Protein AF-A0A832N5S7-F1 (afdb_monomer_lite)

InterPro domains:
  IPR001150 Glycine radical domain [PS51149] (200-343)
  IPR004184 Pyruvate formate lyase domain [PF02901] (19-182)
  IPR004184 Pyruvate formate lyase domain [PS51554] (1-193)
  IPR051215 Glycyl Radical Enzyme [PTHR43641] (19-338)

Sequence (354 aa):
SGLYTGPTNLLGGVGAVFRDLTAGGAKYNSAGVAIIGVADVIDSFCVIDELVFGGKMTAQELLAALAADYDDSGFKPQQKERRLVIILKRLRRMFGGQQDSAQLPALSAERMQEIKQMIHLAPKYGAGVDQTEGGIYDNSLGVHYTHVITRMIQAVFYKYRSHRGGRYLAGYWSMTNHAGFGMLSKASPNGRKAGEAFASGITPCAGVVKRNGDAVMALDHILSVAEVEGDTVQNGYTYNLSLTTRDQAFFAEDTELFARYMKAFMDNGGVLVQLCVSAINDLIAADKAATAAAQAGAAESEQQALAPYKDLMIRVAGYSAYFVTLSPQMRSEIIARANFALETGVEQHTLVTM

Structure (mmCIF, N/CA/C/O backbone):
data_AF-A0A832N5S7-F1
#
_entry.id   AF-A0A832N5S7-F1
#
loop_
_atom_site.group_PDB
_atom_site.id
_atom_site.type_symbol
_atom_site.label_atom_id
_atom_site.label_alt_id
_atom_site.label_comp_id
_atom_site.label_asym_id
_atom_site.label_entity_id
_atom_site.label_seq_id
_atom_site.pdbx_PDB_ins_code
_atom_site.Cartn_x
_atom_site.Cartn_y
_atom_site.Cartn_z
_atom_site.occupancy
_atom_site.B_iso_or_equiv
_atom_site.auth_seq_id
_atom_site.auth_comp_id
_atom_site.auth_asym_id
_atom_site.auth_atom_id
_atom_site.pdbx_PDB_model_num
ATOM 1 N N . SER A 1 1 ? -0.963 -16.270 -28.621 1.00 39.72 1 SER A N 1
ATOM 2 C CA . SER A 1 1 ? -0.038 -15.119 -28.702 1.00 39.72 1 SER A CA 1
ATOM 3 C C . SER A 1 1 ? -0.820 -13.855 -29.065 1.00 39.72 1 SER A C 1
ATOM 5 O O . SER A 1 1 ? -1.085 -13.589 -30.226 1.00 39.72 1 SER A O 1
ATOM 7 N N . GLY A 1 2 ? -1.276 -13.081 -28.073 1.00 41.44 2 GLY A N 1
ATOM 8 C CA . GLY A 1 2 ? -2.156 -11.909 -28.265 1.00 41.44 2 GLY A CA 1
ATOM 9 C C . GLY A 1 2 ? -1.490 -10.645 -28.834 1.00 41.44 2 GLY A C 1
ATOM 10 O O . GLY A 1 2 ? -2.099 -9.572 -28.817 1.00 41.44 2 GLY A O 1
ATOM 11 N N . LEU A 1 3 ? -0.256 -10.756 -29.329 1.00 46.84 3 LEU A N 1
ATOM 12 C CA . LEU A 1 3 ? 0.483 -9.666 -29.955 1.00 46.84 3 LEU A CA 1
ATOM 13 C C . LEU A 1 3 ? -0.040 -9.497 -31.382 1.00 46.84 3 LEU A C 1
ATOM 15 O O . LEU A 1 3 ? 0.104 -10.386 -32.215 1.00 46.84 3 LEU A O 1
ATOM 19 N N . TYR A 1 4 ? -0.692 -8.367 -31.649 1.00 46.03 4 TYR A N 1
ATOM 20 C CA . TYR A 1 4 ? -1.070 -7.984 -33.005 1.00 46.03 4 TYR A CA 1
ATOM 21 C C . TYR A 1 4 ? 0.207 -7.833 -33.835 1.00 46.03 4 TYR A C 1
ATOM 23 O O . TYR A 1 4 ? 0.957 -6.876 -33.648 1.00 46.03 4 TYR A O 1
ATOM 31 N N . THR A 1 5 ? 0.454 -8.771 -34.747 1.00 50.31 5 THR A N 1
ATOM 32 C CA . THR A 1 5 ? 1.372 -8.571 -35.866 1.00 50.31 5 THR A CA 1
ATOM 33 C C . THR A 1 5 ? 0.649 -7.686 -36.870 1.00 50.31 5 THR A C 1
ATOM 35 O O . THR A 1 5 ? 0.035 -8.166 -37.821 1.00 50.31 5 THR A O 1
ATOM 38 N N . GLY A 1 6 ? 0.658 -6.377 -36.615 1.00 54.97 6 GLY A N 1
ATOM 39 C CA . GLY A 1 6 ? 0.347 -5.402 -37.657 1.00 54.97 6 GLY A CA 1
ATOM 40 C C . GLY A 1 6 ? 1.295 -5.576 -38.844 1.00 54.97 6 GLY A C 1
ATOM 41 O O . GLY A 1 6 ? 2.261 -6.333 -38.738 1.00 54.97 6 GLY A O 1
ATOM 42 N N . PRO A 1 7 ? 1.054 -4.900 -39.977 1.00 50.53 7 PRO A N 1
ATOM 43 C CA . PRO A 1 7 ? 1.966 -4.991 -41.107 1.00 50.53 7 PRO A CA 1
ATOM 44 C C . PRO A 1 7 ? 3.335 -4.463 -40.658 1.00 50.53 7 PRO A C 1
ATOM 46 O O . PRO A 1 7 ? 3.493 -3.278 -40.373 1.00 50.53 7 PRO A O 1
ATOM 49 N N . THR A 1 8 ? 4.286 -5.374 -40.476 1.00 57.47 8 THR A N 1
ATOM 50 C CA . THR A 1 8 ? 5.562 -5.106 -39.822 1.00 57.47 8 THR A CA 1
ATOM 51 C C . THR A 1 8 ? 6.645 -4.859 -40.855 1.00 57.47 8 THR A C 1
ATOM 53 O O . THR A 1 8 ? 6.859 -5.662 -41.761 1.00 57.47 8 THR A O 1
ATOM 56 N N . ASN A 1 9 ? 7.411 -3.790 -40.651 1.00 55.59 9 ASN A N 1
ATOM 57 C CA . ASN A 1 9 ? 8.751 -3.687 -41.215 1.00 55.59 9 ASN A CA 1
ATOM 58 C C . ASN A 1 9 ? 9.635 -4.659 -40.428 1.00 55.59 9 ASN A C 1
ATOM 60 O O . ASN A 1 9 ? 10.169 -4.323 -39.372 1.00 55.59 9 ASN A O 1
ATOM 64 N N . LEU A 1 10 ? 9.705 -5.909 -40.880 1.00 55.94 10 LEU A N 1
ATOM 65 C CA . LEU A 1 10 ? 10.681 -6.866 -40.373 1.00 55.94 10 LEU A CA 1
ATOM 66 C C . LEU A 1 10 ? 12.045 -6.540 -40.990 1.00 55.94 10 LEU A C 1
ATOM 68 O O . LEU A 1 10 ? 12.126 -6.184 -42.165 1.00 55.94 10 LEU A O 1
ATOM 72 N N . LEU A 1 11 ? 13.118 -6.668 -40.207 1.00 51.19 11 LEU A N 1
ATOM 73 C CA . LEU A 1 11 ? 14.482 -6.538 -40.719 1.00 51.19 11 LEU A CA 1
ATOM 74 C C . LEU A 1 11 ? 14.684 -7.620 -41.800 1.00 51.19 11 LEU A C 1
ATOM 76 O O . LEU A 1 11 ? 14.632 -8.806 -41.488 1.00 51.19 11 LEU A O 1
ATOM 80 N N . GLY A 1 12 ? 14.820 -7.214 -43.068 1.00 58.31 12 GLY A N 1
ATOM 81 C CA . GLY A 1 12 ? 14.896 -8.120 -44.227 1.00 58.31 12 GLY A CA 1
ATOM 82 C C . GLY A 1 12 ? 13.560 -8.482 -44.903 1.00 58.31 12 GLY A C 1
ATOM 83 O O . GLY A 1 12 ? 13.556 -9.295 -45.822 1.00 58.31 12 GLY A O 1
ATOM 84 N N . GLY A 1 13 ? 12.429 -7.902 -44.483 1.00 60.84 13 GLY A N 1
ATOM 85 C CA . GLY A 1 13 ? 11.125 -8.104 -45.127 1.00 60.84 13 GLY A CA 1
ATOM 86 C C . GLY A 1 13 ? 10.925 -7.250 -46.388 1.00 60.84 13 GLY A C 1
ATOM 87 O O . GLY A 1 13 ? 11.407 -6.122 -46.467 1.00 60.84 13 GLY A O 1
ATOM 88 N N . VAL A 1 14 ? 10.172 -7.769 -47.363 1.00 55.62 14 VAL A N 1
ATOM 89 C CA . VAL A 1 14 ? 9.752 -7.041 -48.576 1.00 55.62 14 VAL A CA 1
ATOM 90 C C . VAL A 1 14 ? 8.307 -6.563 -48.389 1.00 55.62 14 VAL A C 1
ATOM 92 O O . VAL A 1 14 ? 7.465 -7.339 -47.946 1.00 55.62 14 VAL A O 1
ATOM 95 N N . GLY A 1 15 ? 8.007 -5.300 -48.717 1.00 57.09 15 GLY A N 1
ATOM 96 C CA . GLY A 1 15 ? 6.670 -4.709 -48.520 1.00 57.09 15 GLY A CA 1
ATOM 97 C C . GLY A 1 15 ? 6.530 -3.886 -47.236 1.00 57.09 15 GLY A C 1
ATOM 98 O O . GLY A 1 15 ? 5.493 -3.936 -46.576 1.00 57.09 15 GLY A O 1
ATOM 99 N N . ALA A 1 16 ? 7.580 -3.141 -46.880 1.00 56.31 16 ALA A N 1
ATOM 100 C CA . ALA A 1 16 ? 7.575 -2.263 -45.722 1.00 56.31 16 ALA A CA 1
ATOM 101 C C . ALA A 1 16 ? 6.408 -1.259 -45.781 1.00 56.31 16 ALA A C 1
ATOM 103 O O . ALA A 1 16 ? 6.264 -0.504 -46.744 1.00 56.31 16 ALA A O 1
ATOM 104 N N . VAL A 1 17 ? 5.585 -1.227 -44.734 1.00 60.12 17 VAL A N 1
ATOM 105 C CA . VAL A 1 17 ? 4.561 -0.199 -44.563 1.00 60.12 17 VAL A CA 1
ATOM 106 C C . VAL A 1 17 ? 5.217 0.947 -43.796 1.00 60.12 17 VAL A C 1
ATOM 108 O O . VAL A 1 17 ? 5.553 0.806 -42.621 1.00 60.12 17 VAL A O 1
ATOM 111 N N . PHE A 1 18 ? 5.437 2.086 -44.460 1.00 68.62 18 PHE A N 1
ATOM 112 C CA . PHE A 1 18 ? 6.016 3.312 -43.883 1.00 68.62 18 PHE A CA 1
ATOM 113 C C . PHE A 1 18 ? 5.050 4.006 -42.899 1.00 68.62 18 PHE A C 1
ATOM 115 O O . PHE A 1 18 ? 4.694 5.169 -43.066 1.00 68.62 18 PHE A O 1
ATOM 122 N N . ARG A 1 19 ? 4.570 3.284 -41.882 1.00 74.94 19 ARG A N 1
ATOM 123 C CA . ARG A 1 19 ? 3.836 3.856 -40.748 1.00 74.94 19 ARG A CA 1
ATOM 124 C C . ARG A 1 19 ? 4.832 4.230 -39.662 1.00 74.94 19 ARG A C 1
ATOM 126 O O . ARG A 1 19 ? 5.700 3.431 -39.318 1.00 74.94 19 ARG A O 1
ATOM 133 N N . ASP A 1 20 ? 4.693 5.427 -39.112 1.00 84.12 20 ASP A N 1
ATOM 134 C CA . ASP A 1 20 ? 5.458 5.847 -37.944 1.00 84.12 20 ASP A CA 1
ATOM 135 C C . ASP A 1 20 ? 4.954 5.153 -36.657 1.00 84.12 20 ASP A C 1
ATOM 137 O O . ASP A 1 20 ? 3.981 4.388 -36.659 1.00 84.12 20 ASP A O 1
ATOM 141 N N . LEU A 1 21 ? 5.624 5.420 -35.532 1.00 83.12 21 LEU A N 1
ATOM 142 C CA . LEU A 1 21 ? 5.297 4.843 -34.224 1.00 83.12 21 LEU A CA 1
ATOM 143 C C . LEU A 1 21 ? 3.850 5.134 -33.787 1.00 83.12 21 LEU A C 1
ATOM 145 O O . LEU A 1 21 ? 3.170 4.248 -33.263 1.00 83.12 21 LEU A O 1
ATOM 149 N N . THR A 1 22 ? 3.364 6.353 -34.013 1.00 86.69 22 THR A N 1
ATOM 150 C CA . THR A 1 22 ? 2.016 6.796 -33.630 1.00 86.69 22 THR A CA 1
ATOM 151 C C . THR A 1 22 ? 0.937 6.162 -34.511 1.00 86.69 22 THR A C 1
ATOM 153 O O . THR A 1 22 ? -0.152 5.860 -34.022 1.00 86.69 22 THR A O 1
ATOM 156 N N . ALA A 1 23 ? 1.270 5.835 -35.763 1.00 82.81 23 ALA A N 1
ATOM 157 C CA . ALA A 1 23 ? 0.422 5.092 -36.696 1.00 82.81 23 ALA A CA 1
ATOM 158 C C . ALA A 1 23 ? 0.513 3.554 -36.546 1.00 82.81 23 ALA A C 1
ATOM 160 O O . ALA A 1 23 ? -0.073 2.811 -37.339 1.00 82.81 23 ALA A O 1
ATOM 161 N N . GLY A 1 24 ? 1.231 3.056 -35.531 1.00 80.19 24 GLY A N 1
ATOM 162 C CA . GLY A 1 24 ? 1.327 1.627 -35.218 1.00 80.19 24 GLY A CA 1
ATOM 163 C C . GLY A 1 24 ? 2.393 0.864 -36.004 1.00 80.19 24 GLY A C 1
ATOM 164 O O . GLY A 1 24 ? 2.308 -0.357 -36.098 1.00 80.19 24 GLY A O 1
ATOM 165 N N . GLY A 1 25 ? 3.405 1.549 -36.545 1.00 79.31 25 GLY A N 1
ATOM 166 C CA . GLY A 1 25 ? 4.512 0.926 -37.283 1.00 79.31 25 GLY A CA 1
ATOM 167 C C . GLY A 1 25 ? 5.472 0.072 -36.441 1.00 79.31 25 GLY A C 1
ATOM 168 O O . GLY A 1 25 ? 6.329 -0.612 -36.997 1.00 79.31 25 GLY A O 1
ATOM 169 N N . ALA A 1 26 ? 5.350 0.085 -35.107 1.00 80.56 26 ALA A N 1
ATOM 170 C CA . ALA A 1 26 ? 6.178 -0.735 -34.222 1.00 80.56 26 ALA A CA 1
ATOM 171 C C . ALA A 1 26 ? 5.853 -2.237 -34.323 1.00 80.56 26 ALA A C 1
ATOM 173 O O . ALA A 1 26 ? 4.700 -2.627 -34.504 1.00 80.56 26 ALA A O 1
ATOM 174 N N . LYS A 1 27 ? 6.869 -3.090 -34.105 1.00 76.50 27 LYS A N 1
ATOM 175 C CA . LYS A 1 27 ? 6.712 -4.558 -34.062 1.00 76.50 27 LYS A CA 1
ATOM 176 C C . LYS A 1 27 ? 5.709 -5.010 -32.999 1.00 76.50 27 LYS A C 1
ATOM 178 O O . LYS A 1 27 ? 4.922 -5.920 -33.243 1.00 76.50 27 LYS A O 1
ATOM 183 N N . TYR A 1 28 ? 5.740 -4.367 -31.834 1.00 84.00 28 TYR A N 1
ATOM 184 C CA . TYR A 1 28 ? 4.790 -4.589 -30.754 1.00 84.00 28 TYR A CA 1
ATOM 185 C C . TYR A 1 28 ? 4.116 -3.270 -30.414 1.00 84.00 28 TYR A C 1
ATOM 187 O O . TYR A 1 28 ? 4.777 -2.273 -30.135 1.00 84.00 28 TYR A O 1
ATOM 195 N N . ASN A 1 29 ? 2.789 -3.279 -30.428 1.00 86.50 29 ASN A N 1
ATOM 196 C CA . ASN A 1 29 ? 1.987 -2.159 -29.975 1.00 86.50 29 ASN A CA 1
ATOM 197 C C . ASN A 1 29 ? 1.211 -2.585 -28.731 1.00 86.50 29 ASN A C 1
ATOM 199 O O . ASN A 1 29 ? 0.536 -3.616 -28.725 1.00 86.50 29 ASN A O 1
ATOM 203 N N . SER A 1 30 ? 1.274 -1.756 -27.700 1.00 91.62 30 SER A N 1
ATOM 204 C CA . SER A 1 30 ? 0.458 -1.825 -26.492 1.00 91.62 30 SER A CA 1
ATOM 205 C C . SER A 1 30 ? 0.208 -0.408 -25.976 1.00 91.62 30 SER A C 1
ATOM 207 O O . SER A 1 30 ? 0.839 0.555 -26.431 1.00 91.62 30 SER A O 1
ATOM 209 N N . ALA A 1 31 ? -0.742 -0.268 -25.060 1.00 92.75 31 ALA A N 1
ATOM 210 C CA . ALA A 1 31 ? -0.966 0.958 -24.308 1.00 92.75 31 ALA A CA 1
ATOM 211 C C . ALA A 1 31 ? -1.069 0.617 -22.819 1.00 92.75 31 ALA A C 1
ATOM 213 O O . ALA A 1 31 ? -1.861 -0.240 -22.437 1.00 92.75 31 ALA A O 1
ATOM 214 N N . GLY A 1 32 ? -0.257 1.269 -21.993 1.00 93.38 32 GLY A N 1
ATOM 215 C CA . GLY A 1 32 ? -0.298 1.085 -20.548 1.00 93.38 32 GLY A CA 1
ATOM 216 C C . GLY A 1 32 ? -1.479 1.820 -19.922 1.00 93.38 32 GLY A C 1
ATOM 217 O O . GLY A 1 32 ? -1.762 2.960 -20.291 1.00 93.38 32 GLY A O 1
ATOM 218 N N . VAL A 1 33 ? -2.147 1.182 -18.966 1.00 94.56 33 VAL A N 1
ATOM 219 C CA . VAL A 1 33 ? -3.156 1.810 -18.108 1.00 94.56 33 VAL A CA 1
ATOM 220 C C . VAL A 1 33 ? -2.618 1.835 -16.689 1.00 94.56 33 VAL A C 1
ATOM 222 O O . VAL A 1 33 ? -2.315 0.781 -16.136 1.00 94.56 33 VAL A O 1
ATOM 225 N N . ALA A 1 34 ? -2.491 3.030 -16.116 1.00 94.25 34 ALA A N 1
ATOM 226 C CA . ALA A 1 34 ? -2.053 3.207 -14.738 1.00 94.25 34 ALA A CA 1
ATOM 227 C C . ALA A 1 34 ? -3.246 3.081 -13.788 1.00 94.25 34 ALA A C 1
ATOM 229 O O . ALA A 1 34 ? -4.194 3.865 -13.866 1.00 94.25 34 ALA A O 1
ATOM 230 N N . ILE A 1 35 ? -3.188 2.102 -12.894 1.00 96.25 35 ILE A N 1
ATOM 231 C CA . ILE A 1 35 ? -4.181 1.877 -11.848 1.00 96.25 35 ILE A CA 1
ATOM 232 C C . ILE A 1 35 ? -3.643 2.440 -10.534 1.00 96.25 35 ILE A C 1
ATOM 234 O O . ILE A 1 35 ? -2.503 2.168 -10.158 1.00 96.25 35 ILE A O 1
ATOM 238 N N . ILE A 1 36 ? -4.469 3.223 -9.839 1.00 96.19 36 ILE A N 1
ATOM 239 C CA . ILE A 1 36 ? -4.100 3.943 -8.615 1.00 96.19 36 ILE A CA 1
ATOM 240 C C . ILE A 1 36 ? -5.001 3.501 -7.461 1.00 96.19 36 ILE A C 1
ATOM 242 O O . ILE A 1 36 ? -6.207 3.364 -7.657 1.00 96.19 36 ILE A O 1
ATOM 246 N N . GLY A 1 37 ? -4.420 3.307 -6.271 1.00 96.19 37 GLY A N 1
ATOM 247 C CA . GLY A 1 37 ? -5.159 2.976 -5.047 1.00 96.19 37 GLY A CA 1
ATOM 248 C C . GLY A 1 37 ? -5.677 1.539 -4.991 1.00 96.19 37 GLY A C 1
ATOM 249 O O . GLY A 1 37 ? -6.688 1.279 -4.350 1.00 96.19 37 GLY A O 1
ATOM 250 N N . VAL A 1 38 ? -5.026 0.593 -5.680 1.00 97.38 38 VAL A N 1
ATOM 251 C CA . VAL A 1 38 ? -5.493 -0.803 -5.699 1.00 97.38 38 VAL A CA 1
ATOM 252 C C . VAL A 1 38 ? -5.450 -1.448 -4.311 1.00 97.38 38 VAL A C 1
ATOM 254 O O . VAL A 1 38 ? -6.386 -2.166 -3.979 1.00 97.38 38 VAL A O 1
ATOM 257 N N . ALA A 1 39 ? -4.432 -1.162 -3.490 1.00 97.88 39 ALA A N 1
ATOM 258 C CA . ALA A 1 39 ? -4.341 -1.693 -2.128 1.00 97.88 39 ALA A CA 1
ATOM 259 C C . ALA A 1 39 ? -5.503 -1.190 -1.261 1.00 97.88 39 ALA A C 1
ATOM 261 O O . ALA A 1 39 ? -6.181 -1.989 -0.623 1.00 97.88 39 ALA A O 1
ATOM 262 N N . ASP A 1 40 ? -5.830 0.105 -1.348 1.00 98.44 40 ASP A N 1
ATOM 263 C CA . ASP A 1 40 ? -6.987 0.672 -0.654 1.00 98.44 40 ASP A CA 1
ATOM 264 C C . ASP A 1 40 ? -8.302 0.021 -1.079 1.00 98.44 40 ASP A C 1
ATOM 266 O O . ASP A 1 40 ? -9.188 -0.196 -0.251 1.00 98.44 40 ASP A O 1
ATOM 270 N N . VAL A 1 41 ? -8.439 -0.296 -2.369 1.00 98.38 41 VAL A N 1
ATOM 271 C CA . VAL A 1 41 ? -9.609 -1.004 -2.894 1.00 98.38 41 VAL A CA 1
ATOM 272 C C . VAL A 1 41 ? -9.646 -2.436 -2.360 1.00 98.38 41 VAL A C 1
ATOM 274 O O . VAL A 1 41 ? -10.691 -2.838 -1.858 1.00 98.38 41 VAL A O 1
ATOM 277 N N . ILE A 1 42 ? -8.534 -3.178 -2.397 1.00 98.69 42 ILE A N 1
ATOM 278 C CA . ILE A 1 42 ? -8.434 -4.541 -1.846 1.00 98.69 42 ILE A CA 1
ATOM 279 C C . ILE A 1 42 ? -8.850 -4.558 -0.372 1.00 98.69 42 ILE A C 1
ATOM 281 O O . ILE A 1 42 ? -9.763 -5.298 -0.000 1.00 98.69 42 ILE A O 1
ATOM 285 N N . ASP A 1 43 ? -8.264 -3.690 0.449 1.00 98.62 43 ASP A N 1
ATOM 286 C CA . ASP A 1 43 ? -8.572 -3.613 1.877 1.00 98.62 43 ASP A CA 1
ATOM 287 C C . ASP A 1 43 ? -10.013 -3.163 2.135 1.00 98.62 43 ASP A C 1
ATOM 289 O O . ASP A 1 43 ? -10.653 -3.606 3.089 1.00 98.62 43 ASP A O 1
ATOM 293 N N . SER A 1 44 ? -10.554 -2.292 1.278 1.00 98.75 44 SER A N 1
ATOM 294 C CA . SER A 1 44 ? -11.949 -1.862 1.375 1.00 98.75 44 SER A CA 1
ATOM 295 C C . SER A 1 44 ? -12.912 -3.011 1.089 1.00 98.75 44 SER A C 1
ATOM 297 O O . SER A 1 44 ? -13.922 -3.136 1.778 1.00 98.75 44 SER A O 1
ATOM 299 N N . PHE A 1 45 ? -12.603 -3.865 0.109 1.00 98.75 45 PHE A N 1
ATOM 300 C CA . PHE A 1 45 ? -13.386 -5.070 -0.156 1.00 98.75 45 PHE A CA 1
ATOM 301 C C . PHE A 1 45 ? -13.271 -6.083 0.985 1.00 98.75 45 PHE A C 1
ATOM 303 O O . PHE A 1 45 ? -14.297 -6.626 1.385 1.00 98.75 45 PHE A O 1
ATOM 310 N N . CYS A 1 46 ? -12.087 -6.254 1.584 1.00 98.56 46 CYS A N 1
ATOM 311 C CA . CYS A 1 46 ? -11.925 -7.095 2.774 1.00 98.56 46 CYS A CA 1
ATOM 312 C C . CYS A 1 46 ? -12.817 -6.618 3.930 1.00 98.56 46 CYS A C 1
ATOM 314 O O . CYS A 1 46 ? -13.510 -7.421 4.548 1.00 98.56 46 CYS A O 1
ATOM 316 N N . VAL A 1 47 ? -12.852 -5.305 4.189 1.00 98.56 47 VAL A N 1
ATOM 317 C CA . VAL A 1 47 ? -13.717 -4.705 5.218 1.00 98.56 47 VAL A CA 1
ATOM 318 C C . VAL A 1 47 ? -15.198 -4.911 4.911 1.00 98.56 47 VAL A C 1
ATOM 320 O O . VAL A 1 47 ? -15.961 -5.287 5.798 1.00 98.56 47 VAL A O 1
ATOM 323 N N . ILE A 1 48 ? -15.624 -4.644 3.676 1.00 98.75 48 ILE A N 1
ATOM 324 C CA . ILE A 1 48 ? -17.031 -4.780 3.284 1.00 98.75 48 ILE A CA 1
ATOM 325 C C . ILE A 1 48 ? -17.482 -6.236 3.431 1.00 98.75 48 ILE A C 1
ATOM 327 O O . ILE A 1 48 ? -18.541 -6.493 3.998 1.00 98.75 48 ILE A O 1
ATOM 331 N N . ASP A 1 49 ? -16.685 -7.179 2.949 1.00 98.56 49 ASP A N 1
ATOM 332 C CA . ASP A 1 49 ? -17.002 -8.602 3.013 1.00 98.56 49 ASP A CA 1
ATOM 333 C C . ASP A 1 49 ? -17.078 -9.085 4.469 1.00 98.56 49 ASP A C 1
ATOM 335 O O . ASP A 1 49 ? -18.132 -9.495 4.953 1.00 98.56 49 ASP A O 1
ATOM 339 N N . GLU A 1 50 ? -16.002 -8.894 5.229 1.00 97.75 50 GLU A N 1
ATOM 340 C CA . GLU A 1 50 ? -15.891 -9.405 6.594 1.00 97.75 50 GLU A CA 1
ATOM 341 C C . GLU A 1 50 ? -16.840 -8.705 7.575 1.00 97.75 50 GLU A C 1
ATOM 343 O O . GLU A 1 50 ? -17.423 -9.349 8.449 1.00 97.75 50 GLU A O 1
ATOM 348 N N . LEU A 1 51 ? -16.967 -7.378 7.493 1.00 98.44 51 LEU A N 1
ATOM 349 C CA . LEU A 1 51 ? -17.692 -6.615 8.507 1.00 98.44 51 LEU A CA 1
ATOM 350 C C . LEU A 1 51 ? -19.146 -6.365 8.125 1.00 98.44 51 LEU A C 1
ATOM 352 O O . LEU A 1 51 ? -20.004 -6.416 9.005 1.00 98.44 51 LEU A O 1
ATOM 356 N N . VAL A 1 52 ? -19.442 -6.105 6.849 1.00 98.38 52 VAL A N 1
ATOM 357 C CA . VAL A 1 52 ? -20.819 -5.838 6.409 1.00 98.38 52 VAL A CA 1
ATOM 358 C C . VAL A 1 52 ? -21.528 -7.137 6.055 1.00 98.38 52 VAL A C 1
ATOM 360 O O . VAL A 1 52 ? -22.556 -7.455 6.651 1.00 98.38 52 VAL A O 1
ATOM 363 N N . PHE A 1 53 ? -20.976 -7.918 5.126 1.00 98.19 53 PHE A N 1
ATOM 364 C CA . PHE A 1 53 ? -21.589 -9.190 4.730 1.00 98.19 53 PHE A CA 1
ATOM 365 C C . PHE A 1 53 ? -21.407 -10.287 5.786 1.00 98.19 53 PHE A C 1
ATOM 367 O O . PHE A 1 53 ? -22.295 -11.123 5.941 1.00 98.19 53 PHE A O 1
ATOM 374 N N . GLY A 1 54 ? -20.347 -10.218 6.595 1.00 97.69 54 GLY A N 1
ATOM 375 C CA . GLY A 1 54 ? -20.188 -11.030 7.804 1.00 97.69 54 GLY A CA 1
ATOM 376 C C . GLY A 1 54 ? -21.066 -10.602 8.990 1.00 97.69 54 GLY A C 1
ATOM 377 O O . GLY A 1 54 ? -21.047 -11.260 10.029 1.00 97.69 54 GLY A O 1
ATOM 378 N N . GLY A 1 55 ? -21.855 -9.525 8.864 1.00 97.06 55 GLY A N 1
ATOM 379 C CA . GLY A 1 55 ? -22.897 -9.155 9.830 1.00 97.06 55 GLY A CA 1
ATOM 380 C C . GLY A 1 55 ? -22.423 -8.452 11.109 1.00 97.06 55 GLY A C 1
ATOM 381 O O . GLY A 1 55 ? -23.191 -8.360 12.064 1.00 97.06 55 GLY A O 1
ATOM 382 N N . LYS A 1 56 ? -21.187 -7.938 11.150 1.00 97.44 56 LYS A N 1
ATOM 383 C CA . LYS A 1 56 ? -20.631 -7.191 12.301 1.00 97.44 56 LYS A CA 1
ATOM 384 C C . LYS A 1 56 ? -21.055 -5.715 12.324 1.00 97.44 56 LYS A C 1
ATOM 386 O O . LYS A 1 56 ? -21.085 -5.079 13.381 1.00 97.44 56 LYS A O 1
ATOM 391 N N . MET A 1 57 ? -21.396 -5.157 11.164 1.00 97.06 57 MET A N 1
ATOM 392 C CA . MET A 1 57 ? -21.999 -3.833 11.007 1.00 97.06 57 MET A CA 1
ATOM 393 C C . MET A 1 57 ? -22.924 -3.794 9.788 1.00 97.06 57 MET A C 1
ATOM 395 O O . MET A 1 57 ? -22.808 -4.597 8.868 1.00 97.06 57 MET A O 1
ATOM 399 N N . THR A 1 58 ? -23.841 -2.836 9.748 1.00 97.06 58 THR A N 1
ATOM 400 C CA . THR A 1 58 ? -24.692 -2.603 8.573 1.00 97.06 58 THR A CA 1
ATOM 401 C C . THR A 1 58 ? -23.987 -1.734 7.529 1.00 97.06 58 THR A C 1
ATOM 403 O O . THR A 1 58 ? -23.112 -0.926 7.849 1.00 97.06 58 THR A O 1
ATOM 406 N N . ALA A 1 59 ? -24.421 -1.817 6.267 1.00 96.88 59 ALA A N 1
ATOM 407 C CA . ALA A 1 59 ? -23.928 -0.924 5.215 1.00 96.88 59 ALA A CA 1
ATOM 408 C C . ALA A 1 59 ? -24.186 0.558 5.553 1.00 96.88 59 ALA A C 1
ATOM 410 O O . ALA A 1 59 ? -23.382 1.427 5.229 1.00 96.88 59 ALA A O 1
ATOM 411 N N . GLN A 1 60 ? -25.296 0.855 6.231 1.00 96.06 60 GLN A N 1
ATOM 412 C CA . GLN A 1 60 ? -25.662 2.202 6.652 1.00 96.06 60 GLN A CA 1
ATOM 413 C C . GLN A 1 60 ? -24.757 2.728 7.775 1.00 96.06 60 GLN A C 1
ATOM 415 O O . GLN A 1 60 ? -24.435 3.914 7.764 1.00 96.06 60 GLN A O 1
ATOM 420 N N . GLU A 1 61 ? -24.322 1.875 8.709 1.00 96.44 61 GLU A N 1
ATOM 421 C CA . GLU A 1 61 ? -23.313 2.237 9.717 1.00 96.44 61 GLU A CA 1
ATOM 422 C C . GLU A 1 61 ? -21.964 2.543 9.065 1.00 96.44 61 GLU A C 1
ATOM 424 O O . GLU A 1 61 ? -21.372 3.577 9.365 1.00 96.44 61 GLU A O 1
ATOM 429 N N . LEU A 1 62 ? -21.512 1.714 8.116 1.00 97.81 62 LEU A N 1
ATOM 430 C CA . LEU A 1 62 ? -20.279 1.987 7.373 1.00 97.81 62 LEU A CA 1
ATOM 431 C C . LEU A 1 62 ? -20.380 3.310 6.597 1.00 97.81 62 LEU A C 1
ATOM 433 O O . LEU A 1 62 ? -19.487 4.148 6.678 1.00 97.81 62 LEU A O 1
ATOM 437 N N . LEU A 1 63 ? -21.492 3.555 5.896 1.00 96.81 63 LEU A N 1
ATOM 438 C CA . LEU A 1 63 ? -21.724 4.826 5.200 1.00 96.81 63 LEU A CA 1
ATOM 439 C C . LEU A 1 63 ? -21.761 6.028 6.158 1.00 96.81 63 LEU A C 1
ATOM 441 O O . LEU A 1 63 ? -21.286 7.104 5.793 1.00 96.81 63 LEU A O 1
ATOM 445 N N . ALA A 1 64 ? -22.302 5.864 7.369 1.00 95.69 64 ALA A N 1
ATOM 446 C CA . ALA A 1 64 ? -22.271 6.891 8.408 1.00 95.69 64 ALA A CA 1
ATOM 447 C C . ALA A 1 64 ? -20.842 7.151 8.911 1.00 95.69 64 ALA A C 1
ATOM 449 O O . ALA A 1 64 ? -20.463 8.312 9.052 1.00 95.69 64 ALA A O 1
ATOM 450 N N . ALA A 1 65 ? -20.027 6.106 9.094 1.00 96.94 65 ALA A N 1
ATOM 451 C CA . ALA A 1 65 ? -18.620 6.233 9.473 1.00 96.94 65 ALA A CA 1
ATOM 452 C C . ALA A 1 65 ? -17.796 6.967 8.403 1.00 96.94 65 ALA A C 1
ATOM 454 O O . ALA A 1 65 ? -17.062 7.903 8.718 1.00 96.94 65 ALA A O 1
ATOM 455 N N . LEU A 1 66 ? -18.006 6.630 7.126 1.00 96.81 66 LEU A N 1
ATOM 456 C CA . LEU A 1 66 ? -17.387 7.319 5.988 1.00 96.81 66 LEU A CA 1
ATOM 457 C C . LEU A 1 66 ? -17.833 8.784 5.880 1.00 96.81 66 LEU A C 1
ATOM 459 O O . LEU A 1 66 ? -17.034 9.659 5.555 1.00 96.81 66 LEU A O 1
ATOM 463 N N . ALA A 1 67 ? -19.112 9.070 6.139 1.00 94.50 67 ALA A N 1
ATOM 464 C CA . ALA A 1 67 ? -19.640 10.434 6.127 1.00 94.50 67 ALA A CA 1
ATOM 465 C C . ALA A 1 67 ? -19.105 11.288 7.287 1.00 94.50 67 ALA A C 1
ATOM 467 O O . ALA A 1 67 ? -19.010 12.508 7.141 1.00 94.50 67 ALA A O 1
ATOM 468 N N . ALA A 1 68 ? -18.773 10.652 8.411 1.00 94.62 68 ALA A N 1
ATOM 469 C CA . ALA A 1 68 ? -18.131 11.263 9.568 1.00 94.62 68 ALA A CA 1
ATOM 470 C C . ALA A 1 68 ? -16.609 11.372 9.436 1.00 94.62 68 ALA A C 1
ATOM 472 O O . ALA A 1 68 ? -15.979 11.897 10.343 1.00 94.62 68 ALA A O 1
ATOM 473 N N . ASP A 1 69 ? -16.018 10.846 8.358 1.00 96.00 69 ASP A N 1
ATOM 474 C CA . ASP A 1 69 ? -14.565 10.765 8.189 1.00 96.00 69 ASP A CA 1
ATOM 475 C C . ASP A 1 69 ? -13.844 10.067 9.364 1.00 96.00 69 ASP A C 1
ATOM 477 O O . ASP A 1 69 ? -12.728 10.418 9.746 1.00 96.00 69 ASP A O 1
ATOM 481 N N . TYR A 1 70 ? -14.521 9.085 9.974 1.00 95.88 70 TYR A N 1
ATOM 482 C CA . TYR A 1 70 ? -14.067 8.381 11.179 1.00 95.88 70 TYR A CA 1
ATOM 483 C C . TYR A 1 70 ? -13.756 9.294 12.387 1.00 95.88 70 TYR A C 1
ATOM 485 O O . TYR A 1 70 ? -12.902 8.955 13.209 1.00 95.88 70 TYR A O 1
ATOM 493 N N . ASP A 1 71 ? -14.434 10.443 12.502 1.00 93.12 71 ASP A N 1
ATOM 494 C CA . ASP A 1 71 ? -14.329 11.363 13.644 1.00 93.12 71 ASP A CA 1
ATOM 495 C C . ASP A 1 71 ? -14.733 10.683 14.965 1.00 93.12 71 ASP A C 1
ATOM 497 O O . ASP A 1 71 ? -15.806 10.085 15.083 1.00 93.12 71 ASP A O 1
ATOM 501 N N . ASP A 1 72 ? -13.879 10.813 15.984 1.00 87.44 72 ASP A N 1
ATOM 502 C CA . ASP A 1 72 ? -14.030 10.165 17.291 1.00 87.44 72 ASP A CA 1
ATOM 503 C C . ASP A 1 72 ? -15.276 10.614 18.070 1.00 87.44 72 ASP A C 1
ATOM 505 O O . ASP A 1 72 ? -15.746 9.896 18.952 1.00 87.44 72 ASP A O 1
ATOM 509 N N . SER A 1 73 ? -15.844 11.775 17.739 1.00 82.62 73 SER A N 1
ATOM 510 C CA . SER A 1 73 ? -17.086 12.284 18.330 1.00 82.62 73 SER A CA 1
ATOM 511 C C . SER A 1 73 ? -18.353 11.577 17.819 1.00 82.62 73 SER A C 1
ATOM 513 O O . SER A 1 73 ? -19.454 11.839 18.319 1.00 82.62 73 SER A O 1
ATOM 515 N N . GLY A 1 74 ? -18.210 10.656 16.860 1.00 81.50 74 GLY A N 1
ATOM 516 C CA . GLY A 1 74 ? -19.297 9.899 16.249 1.00 81.50 74 GLY A CA 1
ATOM 517 C C . GLY A 1 74 ? -19.930 10.623 15.059 1.00 81.50 74 GLY A C 1
ATOM 518 O O . GLY A 1 74 ? -19.337 11.494 14.428 1.00 81.50 74 GLY A O 1
ATOM 519 N N . PHE A 1 75 ? -21.170 10.258 14.727 1.00 86.62 75 PHE A N 1
ATOM 520 C CA . PHE A 1 75 ? -21.895 10.851 13.604 1.00 86.62 75 PHE A CA 1
ATOM 521 C C . PHE A 1 75 ? -23.293 11.295 14.013 1.00 86.62 75 PHE A C 1
ATOM 523 O O . PHE A 1 75 ? -24.134 10.490 14.412 1.00 86.62 75 PHE A O 1
ATOM 530 N N . LYS A 1 76 ? -23.578 12.587 13.844 1.00 80.38 76 LYS A N 1
ATOM 531 C CA . LYS A 1 76 ? -24.932 13.141 13.949 1.00 80.38 76 LYS A CA 1
ATOM 532 C C . LYS A 1 76 ? -25.337 13.660 12.571 1.00 80.38 76 LYS A C 1
ATOM 534 O O . LYS A 1 76 ? -24.756 14.653 12.125 1.00 80.38 76 LYS A O 1
ATOM 539 N N . PRO A 1 77 ? -26.322 13.043 11.891 1.00 73.12 77 PRO A N 1
ATOM 540 C CA . PRO A 1 77 ? -26.796 13.530 10.602 1.00 73.12 77 PRO A CA 1
ATOM 541 C C . PRO A 1 77 ? -27.203 15.005 10.729 1.00 73.12 77 PRO A C 1
ATOM 543 O O . PRO A 1 77 ? -28.112 15.341 11.490 1.00 73.12 77 PRO A O 1
ATOM 546 N N . GLN A 1 78 ? -26.511 15.909 10.030 1.00 62.22 78 GLN A N 1
ATOM 547 C CA . GLN A 1 78 ? -26.800 17.342 10.116 1.00 62.22 78 GLN A CA 1
ATOM 548 C C . GLN A 1 78 ? -28.244 17.619 9.663 1.00 62.22 78 GLN A C 1
ATOM 550 O O . GLN A 1 78 ? -28.584 17.426 8.500 1.00 62.22 78 GLN A O 1
ATOM 555 N N . GLN A 1 79 ? -29.082 18.150 10.563 1.00 47.44 79 GLN A N 1
ATOM 556 C CA . GLN A 1 79 ? -30.444 18.621 10.249 1.00 47.44 79 GLN A CA 1
ATOM 557 C C . GLN A 1 79 ? -30.476 19.918 9.416 1.00 47.44 79 GLN A C 1
ATOM 559 O O . GLN A 1 79 ? -31.547 20.380 9.024 1.00 47.44 79 GLN A O 1
ATOM 564 N N . LYS A 1 80 ? -29.327 20.545 9.128 1.00 42.66 80 LYS A N 1
ATOM 565 C CA . LYS A 1 80 ? -29.272 21.777 8.327 1.00 42.66 80 LYS A CA 1
ATOM 566 C C . LYS A 1 80 ? -29.311 21.454 6.837 1.00 42.66 80 LYS A C 1
ATOM 568 O O . LYS A 1 80 ? -28.326 21.611 6.117 1.00 42.66 80 LYS A O 1
ATOM 573 N N . GLU A 1 81 ? -30.480 21.056 6.352 1.00 49.66 81 GLU A N 1
ATOM 574 C CA . GLU A 1 81 ? -30.738 21.086 4.919 1.00 49.66 81 GLU A CA 1
ATOM 575 C C . GLU A 1 81 ? -30.672 22.546 4.437 1.00 49.66 81 GLU A C 1
ATOM 577 O O . GLU A 1 81 ? -31.510 23.386 4.772 1.00 49.66 81 GLU A O 1
ATOM 582 N N . ARG A 1 82 ? -29.648 22.885 3.642 1.00 53.41 82 ARG A N 1
ATOM 583 C CA . ARG A 1 82 ? -29.612 24.172 2.933 1.00 53.41 82 ARG A CA 1
ATOM 584 C C . ARG A 1 82 ? -30.876 24.258 2.069 1.00 53.41 82 ARG A C 1
ATOM 586 O O . ARG A 1 82 ? -31.168 23.327 1.325 1.00 53.41 82 ARG A O 1
ATOM 593 N N . ARG A 1 83 ? -31.596 25.385 2.117 1.00 50.22 83 ARG A N 1
ATOM 594 C CA . ARG A 1 83 ? -32.852 25.643 1.369 1.00 50.22 83 ARG A CA 1
ATOM 595 C C . ARG A 1 83 ? -32.786 25.212 -0.111 1.00 50.22 83 ARG A C 1
ATOM 597 O O . ARG A 1 83 ? -33.756 24.691 -0.649 1.00 50.22 83 ARG A O 1
ATOM 604 N N . LEU A 1 84 ? -31.616 25.360 -0.737 1.00 52.88 84 LEU A N 1
ATOM 605 C CA . LEU A 1 84 ? -31.305 24.903 -2.099 1.00 52.88 84 LEU A CA 1
ATOM 606 C C . LEU A 1 84 ? -31.404 23.379 -2.291 1.00 52.88 84 LEU A C 1
ATOM 608 O O . LEU A 1 84 ? -31.935 22.934 -3.301 1.00 52.88 84 LEU A O 1
ATOM 612 N N . VAL A 1 85 ? -30.944 22.578 -1.325 1.00 57.53 85 VAL A N 1
ATOM 613 C CA . VAL A 1 85 ? -31.016 21.105 -1.360 1.00 57.53 85 VAL A CA 1
ATOM 614 C C . VAL A 1 85 ? -32.466 20.634 -1.246 1.00 57.53 85 VAL A C 1
ATOM 616 O O . VAL A 1 85 ? -32.857 19.707 -1.948 1.00 57.53 85 VAL A O 1
ATOM 619 N N . ILE A 1 86 ? -33.290 21.315 -0.444 1.00 60.25 86 ILE A N 1
ATOM 620 C CA . ILE A 1 86 ? -34.736 21.046 -0.354 1.00 60.25 86 ILE A CA 1
ATOM 621 C C . ILE A 1 86 ? -35.428 21.350 -1.688 1.00 60.25 86 ILE A C 1
ATOM 623 O O . ILE A 1 86 ? -36.234 20.549 -2.161 1.00 60.25 86 ILE A O 1
ATOM 627 N N . ILE A 1 87 ? -35.094 22.481 -2.321 1.00 60.97 87 ILE A N 1
ATOM 628 C CA . ILE A 1 87 ? -35.638 22.873 -3.632 1.00 60.97 87 ILE A CA 1
ATOM 629 C C . ILE A 1 87 ? -35.219 21.868 -4.717 1.00 60.97 87 ILE A C 1
ATOM 631 O O . ILE A 1 87 ? -36.064 21.408 -5.482 1.00 60.97 87 ILE A O 1
ATOM 635 N N . LEU A 1 88 ? -33.949 21.453 -4.736 1.00 57.09 88 LEU A N 1
ATOM 636 C CA . LEU A 1 88 ? -33.422 20.441 -5.661 1.00 57.09 88 LEU A CA 1
ATOM 637 C C . LEU A 1 88 ? -34.052 19.057 -5.447 1.00 57.09 88 LEU A C 1
ATOM 639 O O . LEU A 1 88 ? -34.394 18.386 -6.421 1.00 57.09 88 LEU A O 1
ATOM 643 N N . LYS A 1 89 ? -34.261 18.637 -4.192 1.00 60.09 89 LYS A N 1
ATOM 644 C CA . LYS A 1 89 ? -34.989 17.400 -3.864 1.00 60.09 89 LYS A CA 1
ATOM 645 C C . LYS A 1 89 ? -36.451 17.479 -4.310 1.00 60.09 89 LYS A C 1
ATOM 647 O O . LYS A 1 89 ? -36.946 16.511 -4.878 1.00 60.09 89 LYS A O 1
ATOM 652 N N . ARG A 1 90 ? -37.133 18.621 -4.121 1.00 59.50 90 ARG A N 1
ATOM 653 C CA . ARG A 1 90 ? -38.507 18.851 -4.619 1.00 59.50 90 ARG A CA 1
ATOM 654 C C . ARG A 1 90 ? -38.591 18.765 -6.141 1.00 59.50 90 ARG A C 1
ATOM 656 O O . ARG A 1 90 ? -39.487 18.099 -6.643 1.00 59.50 90 ARG A O 1
ATOM 663 N N . LEU A 1 91 ? -37.646 19.380 -6.853 1.00 61.94 91 LEU A N 1
ATOM 664 C CA . LEU A 1 91 ? -37.565 19.305 -8.313 1.00 61.94 91 LEU A CA 1
ATOM 665 C C . LEU A 1 91 ? -37.330 17.862 -8.784 1.00 61.94 91 LEU A C 1
ATOM 667 O O . LEU A 1 91 ? -38.073 17.383 -9.632 1.00 61.94 91 LEU A O 1
ATOM 671 N N . ARG A 1 92 ? -36.390 17.121 -8.176 1.00 58.91 92 ARG A N 1
ATOM 672 C CA . ARG A 1 92 ? -36.169 15.690 -8.478 1.00 58.91 92 ARG A CA 1
ATOM 673 C C . ARG A 1 92 ? -37.391 14.810 -8.194 1.00 58.91 92 ARG A C 1
ATOM 675 O O . ARG A 1 92 ? -37.635 13.869 -8.942 1.00 58.91 92 ARG A O 1
ATOM 682 N N . ARG A 1 93 ? -38.178 15.134 -7.162 1.00 58.81 93 ARG A N 1
ATOM 683 C CA . ARG A 1 93 ? -39.419 14.419 -6.811 1.00 58.81 93 ARG A CA 1
ATOM 684 C C . ARG A 1 93 ? -40.506 14.556 -7.882 1.00 58.81 93 ARG A C 1
ATOM 686 O O . ARG A 1 93 ? -41.308 13.644 -8.029 1.00 58.81 93 ARG A O 1
ATOM 693 N N . MET A 1 94 ? -40.521 15.657 -8.639 1.00 57.28 94 MET A N 1
ATOM 694 C CA . MET A 1 94 ? -41.466 15.854 -9.749 1.00 57.28 94 MET A CA 1
ATOM 695 C C . MET A 1 94 ? -41.092 15.070 -11.016 1.00 57.28 94 MET A C 1
ATOM 697 O O . MET A 1 94 ? -41.959 14.845 -11.850 1.00 57.28 94 MET A O 1
ATOM 701 N N . PHE A 1 95 ? -39.837 14.626 -11.156 1.00 59.28 95 PHE A N 1
ATOM 702 C CA . PHE A 1 95 ? -39.343 13.910 -12.343 1.00 59.28 95 PHE A CA 1
ATOM 703 C C . PHE A 1 95 ? -39.174 12.392 -12.131 1.00 59.28 95 PHE A C 1
ATOM 705 O O . PHE A 1 95 ? -38.417 11.750 -12.852 1.00 59.28 95 PHE A O 1
ATOM 712 N N . GLY A 1 96 ? -39.874 11.797 -11.156 1.00 48.44 96 GLY A N 1
ATOM 713 C CA . GLY A 1 96 ? -39.995 10.334 -11.039 1.00 48.44 96 GLY A CA 1
ATOM 714 C C . GLY A 1 96 ? -38.739 9.580 -10.580 1.00 48.44 96 GLY A C 1
ATOM 715 O O . GLY A 1 96 ? -38.658 8.371 -10.773 1.00 48.44 96 GLY A O 1
ATOM 716 N N . GLY A 1 97 ? -37.760 10.256 -9.969 1.00 46.72 97 GLY A N 1
ATOM 717 C CA . GLY A 1 97 ? -36.566 9.596 -9.432 1.00 46.72 97 GLY A CA 1
ATOM 718 C C . GLY A 1 97 ? -36.879 8.707 -8.221 1.00 46.72 97 GLY A C 1
ATOM 719 O O . GLY A 1 97 ? -37.438 9.182 -7.231 1.00 46.72 97 GLY A O 1
ATOM 720 N N . GLN A 1 98 ? -36.492 7.433 -8.299 1.00 43.69 98 GLN A N 1
ATOM 721 C CA . GLN A 1 98 ? -36.582 6.440 -7.224 1.00 43.69 98 GLN A CA 1
ATOM 722 C C . GLN A 1 98 ? -35.816 6.927 -5.972 1.00 43.69 98 GLN A C 1
ATOM 724 O O . GLN A 1 98 ? -34.701 7.445 -6.071 1.00 43.69 98 GLN A O 1
ATOM 729 N N . GLN A 1 99 ? -36.451 6.838 -4.799 1.00 45.91 99 GLN A N 1
ATOM 730 C CA . GLN A 1 99 ? -35.896 7.281 -3.516 1.00 45.91 99 GLN A CA 1
ATOM 731 C C . GLN A 1 99 ? -34.883 6.268 -2.975 1.00 45.91 99 GLN A C 1
ATOM 733 O O . GLN A 1 99 ? -35.297 5.270 -2.406 1.00 45.91 99 GLN A O 1
ATOM 738 N N . ASP A 1 100 ? -33.595 6.605 -3.008 1.00 42.56 100 ASP A N 1
ATOM 739 C CA . ASP A 1 100 ? -32.588 6.028 -2.104 1.00 42.56 100 ASP A CA 1
ATOM 740 C C . ASP A 1 100 ? -31.924 7.148 -1.299 1.00 42.56 100 ASP A C 1
ATOM 742 O O . ASP A 1 100 ? -30.746 7.468 -1.436 1.00 42.56 100 ASP A O 1
ATOM 746 N N . SER A 1 101 ? -32.711 7.815 -0.456 1.00 46.25 101 SER A N 1
ATOM 747 C CA . SER A 1 101 ? -32.150 8.625 0.627 1.00 46.25 101 SER A CA 1
ATOM 748 C C . SER A 1 101 ? -32.629 8.071 1.960 1.00 46.25 101 SER A C 1
ATOM 750 O O . SER A 1 101 ? -33.339 8.752 2.702 1.00 46.25 101 SER A O 1
ATOM 752 N N . ALA A 1 102 ? -32.281 6.814 2.243 1.00 55.44 102 ALA A N 1
ATOM 753 C CA . ALA A 1 102 ? -32.297 6.340 3.617 1.00 55.44 102 ALA A CA 1
ATOM 754 C C . ALA A 1 102 ? -31.390 7.280 4.422 1.00 55.44 102 ALA A C 1
ATOM 756 O O . ALA A 1 102 ? -30.222 7.486 4.086 1.00 55.44 102 ALA A O 1
ATOM 757 N N . GLN A 1 103 ? -31.967 7.947 5.417 1.00 78.38 103 GLN A N 1
ATOM 758 C CA . GLN A 1 103 ? -31.214 8.819 6.302 1.00 78.38 103 GLN A CA 1
ATOM 759 C C . GLN A 1 103 ? -30.196 7.953 7.049 1.00 78.38 103 GLN A C 1
ATOM 761 O O . GLN A 1 103 ? -30.570 6.940 7.636 1.00 78.38 103 GLN A O 1
ATOM 766 N N . LEU A 1 104 ? -28.915 8.321 6.972 1.00 88.38 104 LEU A N 1
ATOM 767 C CA . LEU A 1 104 ? -27.854 7.575 7.645 1.00 88.38 104 LEU A CA 1
ATOM 768 C C . LEU A 1 104 ? -28.116 7.540 9.161 1.00 88.38 104 LEU A C 1
ATOM 770 O O . LEU A 1 104 ? -28.570 8.552 9.711 1.00 88.38 104 LEU A O 1
ATOM 774 N N . PRO A 1 105 ? -27.847 6.409 9.836 1.00 91.00 105 PRO A N 1
ATOM 775 C CA . PRO A 1 105 ? -28.013 6.297 11.276 1.00 91.00 105 PRO A CA 1
ATOM 776 C C . PRO A 1 105 ? -27.053 7.248 11.989 1.00 91.00 105 PRO A C 1
ATOM 778 O O . PRO A 1 105 ? -25.958 7.527 11.501 1.00 91.00 105 PRO A O 1
ATOM 781 N N . ALA A 1 106 ? -27.458 7.746 13.156 1.00 92.31 106 ALA A N 1
ATOM 782 C CA . ALA A 1 106 ? -26.507 8.382 14.055 1.00 92.31 106 ALA A CA 1
ATOM 783 C C . ALA A 1 106 ? -25.570 7.313 14.637 1.00 92.31 106 ALA A C 1
ATOM 785 O O . ALA A 1 106 ? -26.024 6.224 14.984 1.00 92.31 106 ALA A O 1
ATOM 786 N N . LEU A 1 107 ? -24.285 7.637 14.761 1.00 93.06 107 LEU A N 1
ATOM 787 C CA . LEU A 1 107 ? -23.290 6.793 15.418 1.00 93.06 107 LEU A CA 1
ATOM 788 C C . LEU A 1 107 ? -22.865 7.466 16.718 1.00 93.06 107 LEU A C 1
ATOM 790 O O . LEU A 1 107 ? -22.520 8.651 16.712 1.00 93.06 107 LEU A O 1
ATOM 794 N N . SER A 1 108 ? -22.890 6.722 17.822 1.00 95.94 108 SER A N 1
ATOM 795 C CA . SER A 1 108 ? -22.269 7.187 19.062 1.00 95.94 108 SER A CA 1
ATOM 796 C C . SER A 1 108 ? -20.742 7.173 18.929 1.00 95.94 108 SER A C 1
ATOM 798 O O . SER A 1 108 ? -20.196 6.537 18.022 1.00 95.94 108 SER A O 1
ATOM 800 N N . ALA A 1 109 ? -20.053 7.871 19.832 1.00 95.69 109 ALA A N 1
ATOM 801 C CA . ALA A 1 109 ? -18.594 7.848 19.886 1.00 95.69 109 ALA A CA 1
ATOM 802 C C . ALA A 1 109 ? -18.074 6.421 20.141 1.00 95.69 109 ALA A C 1
ATOM 804 O O . ALA A 1 109 ? -17.137 5.973 19.490 1.00 95.69 109 ALA A O 1
ATOM 805 N N . GLU A 1 110 ? -18.742 5.667 21.019 1.00 97.25 110 GLU A N 1
ATOM 806 C CA . GLU A 1 110 ? -18.379 4.288 21.361 1.00 97.25 110 GLU A CA 1
ATOM 807 C C . GLU A 1 110 ? -18.513 3.361 20.150 1.00 97.25 110 GLU A C 1
ATOM 809 O O . GLU A 1 110 ? -17.583 2.619 19.837 1.00 97.25 110 GLU A O 1
ATOM 814 N N . ARG A 1 111 ? -19.632 3.452 19.413 1.00 97.12 111 ARG A N 1
ATOM 815 C CA . ARG A 1 111 ? -19.831 2.648 18.200 1.00 97.12 111 ARG A CA 1
ATOM 816 C C . ARG A 1 111 ? -18.839 3.031 17.103 1.00 97.12 111 ARG A C 1
ATOM 818 O O . ARG A 1 111 ? -18.385 2.157 16.374 1.00 97.12 111 ARG A O 1
ATOM 825 N N . MET A 1 112 ? -18.466 4.309 16.994 1.00 97.25 112 MET A N 1
ATOM 826 C CA . MET A 1 112 ? -17.414 4.732 16.066 1.00 97.25 112 MET A CA 1
ATOM 827 C C . MET A 1 112 ? -16.061 4.100 16.412 1.00 97.25 112 MET A C 1
ATOM 829 O O . MET A 1 112 ? -15.393 3.588 15.516 1.00 97.25 112 MET A O 1
ATOM 833 N N . GLN A 1 113 ? -15.663 4.092 17.689 1.00 97.38 113 GLN A N 1
ATOM 834 C CA . GLN A 1 113 ? -14.411 3.443 18.098 1.00 97.38 113 GLN A CA 1
ATOM 835 C C . GLN A 1 113 ? -14.435 1.939 17.828 1.00 97.38 113 GLN A C 1
ATOM 837 O O . GLN A 1 113 ? -13.459 1.395 17.320 1.00 97.38 113 GLN A O 1
ATOM 842 N N . GLU A 1 114 ? -15.561 1.276 18.094 1.00 97.94 114 GLU A N 1
ATOM 843 C CA . GLU A 1 114 ? -15.731 -0.144 17.784 1.00 97.94 114 GLU A CA 1
ATOM 844 C C . GLU A 1 114 ? -15.591 -0.414 16.276 1.00 97.94 114 GLU A C 1
ATOM 846 O O . GLU A 1 114 ? -14.854 -1.312 15.874 1.00 97.94 114 GLU A O 1
ATOM 851 N N . ILE A 1 115 ? -16.233 0.401 15.429 1.00 98.00 115 ILE A N 1
ATOM 852 C CA . ILE A 1 115 ? -16.112 0.320 13.965 1.00 98.00 115 ILE A CA 1
ATOM 853 C C . ILE A 1 115 ? -14.653 0.490 13.533 1.00 98.00 115 ILE A C 1
ATOM 855 O O . ILE A 1 115 ? -14.152 -0.328 12.764 1.00 98.00 115 ILE A O 1
ATOM 859 N N . LYS A 1 116 ? -13.956 1.512 14.041 1.00 97.69 116 LYS A N 1
ATOM 860 C CA . LYS A 1 116 ? -12.542 1.755 13.722 1.00 97.69 116 LYS A CA 1
ATOM 861 C C . LYS A 1 116 ? -11.662 0.576 14.137 1.00 97.69 116 LYS A C 1
ATOM 863 O O . LYS A 1 116 ? -10.835 0.142 13.341 1.00 97.69 116 LYS A O 1
ATOM 868 N N . GLN A 1 117 ? -11.877 0.020 15.330 1.00 97.50 117 GLN A N 1
ATOM 869 C CA . GLN A 1 117 ? -11.123 -1.137 15.814 1.00 97.50 117 GLN A CA 1
ATOM 870 C C . GLN A 1 117 ? -11.374 -2.380 14.953 1.00 97.50 117 GLN A C 1
ATOM 872 O O . GLN A 1 117 ? -10.431 -3.078 14.585 1.00 97.50 117 GLN A O 1
ATOM 877 N N . MET A 1 118 ? -12.630 -2.643 14.580 1.00 98.12 118 MET A N 1
ATOM 878 C CA . MET A 1 118 ? -12.962 -3.752 13.683 1.00 98.12 118 MET A CA 1
ATOM 879 C C . MET A 1 118 ? -12.345 -3.570 12.291 1.00 98.12 118 MET A C 1
ATOM 881 O O . MET A 1 118 ? -11.860 -4.540 11.721 1.00 98.12 118 MET A O 1
ATOM 885 N N . ILE A 1 119 ? -12.338 -2.348 11.746 1.00 98.06 119 ILE A N 1
ATOM 886 C CA . ILE A 1 119 ? -11.702 -2.030 10.455 1.00 98.06 119 ILE A CA 1
ATOM 887 C C . ILE A 1 119 ? -10.182 -2.195 10.526 1.00 98.06 119 ILE A C 1
ATOM 889 O O . ILE A 1 119 ? -9.583 -2.649 9.549 1.00 98.06 119 ILE A O 1
ATOM 893 N N . HIS A 1 120 ? -9.570 -1.827 11.653 1.00 96.56 120 HIS A N 1
ATOM 894 C CA . HIS A 1 120 ? -8.133 -1.952 11.878 1.00 96.56 120 HIS A CA 1
ATOM 895 C C . HIS A 1 120 ? -7.688 -3.420 11.927 1.00 96.56 120 HIS A C 1
ATOM 897 O O . HIS A 1 120 ? -6.686 -3.764 11.312 1.00 96.56 120 HIS A O 1
ATOM 903 N N . LEU A 1 121 ? -8.474 -4.284 12.581 1.00 97.25 121 LEU A N 1
ATOM 904 C CA . LEU A 1 121 ? -8.201 -5.723 12.710 1.00 97.25 121 LEU A CA 1
ATOM 905 C C . LEU A 1 121 ? -8.774 -6.585 11.571 1.00 97.25 121 LEU A C 1
ATOM 907 O O . LEU A 1 121 ? -8.560 -7.797 11.550 1.00 97.25 121 LEU A O 1
ATOM 911 N N . ALA A 1 122 ? -9.545 -6.011 10.646 1.00 97.38 122 ALA A N 1
ATOM 912 C CA . ALA A 1 122 ? -10.041 -6.744 9.482 1.00 97.38 122 ALA A CA 1
ATOM 913 C C . ALA A 1 122 ? -8.866 -7.226 8.609 1.00 97.38 122 ALA A C 1
ATOM 915 O O . ALA A 1 122 ? -7.837 -6.551 8.585 1.00 97.38 122 ALA A O 1
ATOM 916 N N . PRO A 1 123 ? -9.009 -8.330 7.849 1.00 97.31 123 PRO A N 1
ATOM 917 C CA . PRO A 1 123 ? -7.982 -8.764 6.909 1.00 97.31 123 PRO A CA 1
ATOM 918 C C . PRO A 1 123 ? -7.522 -7.636 5.989 1.00 97.31 123 PRO A C 1
ATOM 920 O O . PRO A 1 123 ? -8.351 -6.908 5.437 1.00 97.31 123 PRO A O 1
ATOM 923 N N . LYS A 1 124 ? -6.207 -7.518 5.808 1.00 96.75 124 LYS A N 1
ATOM 924 C CA . LYS A 1 124 ? -5.589 -6.543 4.906 1.00 96.75 124 LYS A CA 1
ATOM 925 C C . LYS A 1 124 ? -4.604 -7.227 3.975 1.00 96.75 124 LYS A C 1
ATOM 927 O O . LYS A 1 124 ? -3.925 -8.189 4.341 1.00 96.75 124 LYS A O 1
ATOM 932 N N . TYR A 1 125 ? -4.491 -6.685 2.777 1.00 98.25 125 TYR A N 1
ATOM 933 C CA . TYR A 1 125 ? -3.378 -6.964 1.892 1.00 98.25 125 TYR A CA 1
ATOM 934 C C . TYR A 1 125 ? -2.067 -6.481 2.531 1.00 98.25 125 TYR A C 1
ATOM 936 O O . TYR A 1 125 ? -2.007 -5.389 3.089 1.00 98.25 125 TYR A O 1
ATOM 944 N N . GLY A 1 126 ? -1.018 -7.306 2.479 1.00 96.88 126 GLY A N 1
ATOM 945 C CA . GLY A 1 126 ? 0.264 -7.016 3.132 1.00 96.88 126 GLY A CA 1
ATOM 946 C C . GLY A 1 126 ? 0.415 -7.563 4.553 1.00 96.88 126 GLY A C 1
ATOM 947 O O . GLY A 1 126 ? 1.505 -7.467 5.105 1.00 96.88 126 GLY A O 1
ATOM 948 N N . ALA A 1 127 ? -0.633 -8.148 5.146 1.00 96.38 127 ALA A N 1
ATOM 949 C CA . ALA A 1 127 ? -0.607 -8.623 6.533 1.00 96.38 127 ALA A CA 1
ATOM 950 C C . ALA A 1 127 ? -0.154 -10.090 6.711 1.00 96.38 127 ALA A C 1
ATOM 952 O O . ALA A 1 127 ? -0.065 -10.558 7.845 1.00 96.38 127 ALA A O 1
ATOM 953 N N . GLY A 1 128 ? 0.121 -10.817 5.619 1.00 95.56 128 GLY A N 1
ATOM 954 C CA . GLY A 1 128 ? 0.522 -12.232 5.642 1.00 95.56 128 GLY A CA 1
ATOM 955 C C . GLY A 1 128 ? -0.595 -13.192 6.063 1.00 95.56 128 GLY A C 1
ATOM 956 O O . GLY A 1 128 ? -1.626 -12.786 6.591 1.00 95.56 128 GLY A O 1
ATOM 957 N N . VAL A 1 129 ? -0.403 -14.490 5.840 1.00 95.75 129 VAL A N 1
ATOM 958 C CA . VAL A 1 129 ? -1.340 -15.547 6.259 1.00 95.75 129 VAL A CA 1
ATOM 959 C C . VAL A 1 129 ? -0.562 -16.572 7.070 1.00 95.75 129 VAL A C 1
ATOM 961 O O . VAL A 1 129 ? 0.465 -17.060 6.598 1.00 95.75 129 VAL A O 1
ATOM 964 N N . ASP A 1 130 ? -1.040 -16.917 8.266 1.00 93.19 130 ASP A N 1
ATOM 965 C CA . ASP A 1 130 ? -0.422 -17.980 9.053 1.00 93.19 130 ASP A CA 1
ATOM 966 C C . ASP A 1 130 ? -0.829 -19.348 8.498 1.00 93.19 130 ASP A C 1
ATOM 968 O O . ASP A 1 130 ? -1.928 -19.845 8.735 1.00 93.19 130 ASP A O 1
ATOM 972 N N . GLN A 1 131 ? 0.065 -19.945 7.713 1.00 89.75 131 GLN A N 1
ATOM 973 C CA . GLN A 1 131 ? -0.143 -21.256 7.096 1.00 89.75 131 GLN A CA 1
ATOM 974 C C . GLN A 1 131 ? 0.359 -22.415 7.973 1.00 89.75 131 GLN A C 1
ATOM 976 O O . GLN A 1 131 ? 0.380 -23.561 7.520 1.00 89.75 131 GLN A O 1
ATOM 981 N N . THR A 1 132 ? 0.806 -22.143 9.204 1.00 90.06 132 THR A N 1
ATOM 982 C CA . THR A 1 132 ? 1.289 -23.191 10.107 1.00 90.06 132 THR A CA 1
ATOM 983 C C . THR A 1 132 ? 0.139 -24.036 10.661 1.00 90.06 132 THR A C 1
ATOM 985 O O . THR A 1 132 ? -1.018 -23.610 10.723 1.00 90.06 132 THR A O 1
ATOM 988 N N . GLU A 1 133 ? 0.440 -25.275 11.058 1.00 89.69 133 GLU A N 1
ATOM 989 C CA . GLU A 1 133 ? -0.534 -26.124 11.744 1.00 89.69 133 GLU A CA 1
ATOM 990 C C . GLU A 1 133 ? -0.935 -25.469 13.077 1.00 89.69 133 GLU A C 1
ATOM 992 O O . GLU A 1 133 ? -0.107 -25.308 13.970 1.00 89.69 133 GLU A O 1
ATOM 997 N N . GLY A 1 134 ? -2.208 -25.079 13.200 1.00 87.88 134 GLY A N 1
ATOM 998 C CA . GLY A 1 134 ? -2.704 -24.329 14.359 1.00 87.88 134 GLY A CA 1
ATOM 999 C C . GLY A 1 134 ? -2.481 -22.814 14.288 1.00 87.88 134 GLY A C 1
ATOM 1000 O O . GLY A 1 134 ? -2.465 -22.175 15.339 1.00 87.88 134 GLY A O 1
ATOM 1001 N N . GLY A 1 135 ? -2.312 -22.258 13.082 1.00 88.44 135 GLY A N 1
ATOM 1002 C CA . GLY A 1 135 ? -2.066 -20.834 12.855 1.00 88.44 135 GLY A CA 1
ATOM 1003 C C . GLY A 1 135 ? -3.003 -19.893 13.622 1.00 88.44 135 GLY A C 1
ATOM 1004 O O . GLY A 1 135 ? -4.189 -20.170 13.822 1.00 88.44 135 GLY A O 1
ATOM 1005 N N . ILE A 1 136 ? -2.450 -18.767 14.072 1.00 92.12 136 ILE A N 1
ATOM 1006 C CA . ILE A 1 136 ? -3.088 -17.884 15.065 1.00 92.12 136 ILE A CA 1
ATOM 1007 C C . ILE A 1 136 ? -3.775 -16.656 14.445 1.00 92.12 136 ILE A C 1
ATOM 1009 O O . ILE A 1 136 ? -4.437 -15.895 15.155 1.00 92.12 136 ILE A O 1
ATOM 1013 N N . TYR A 1 137 ? -3.642 -16.451 13.129 1.00 91.81 137 TYR A N 1
ATOM 1014 C CA . TYR A 1 137 ? -4.338 -15.409 12.368 1.00 91.81 137 TYR A CA 1
ATOM 1015 C C . TYR A 1 137 ? -4.550 -15.812 10.900 1.00 91.81 137 TYR A C 1
ATOM 1017 O O . TYR A 1 137 ? -3.765 -16.557 10.324 1.00 91.81 137 TYR A O 1
ATOM 1025 N N . ASP A 1 138 ? -5.592 -15.264 10.268 1.00 94.56 138 ASP A N 1
ATOM 1026 C CA . ASP A 1 138 ? -5.920 -15.531 8.863 1.00 94.56 138 ASP A CA 1
ATOM 1027 C C . ASP A 1 138 ? -6.278 -14.233 8.118 1.00 94.56 138 ASP A C 1
ATOM 1029 O O . ASP A 1 138 ? -7.309 -13.607 8.390 1.00 94.56 138 ASP A O 1
ATOM 1033 N N . ASN A 1 139 ? -5.421 -13.835 7.168 1.00 95.50 139 ASN A N 1
ATOM 1034 C CA . ASN A 1 139 ? -5.685 -12.744 6.221 1.00 95.50 139 ASN A CA 1
ATOM 1035 C C . ASN A 1 139 ? -5.864 -13.242 4.774 1.00 95.50 139 ASN A C 1
ATOM 1037 O O . ASN A 1 139 ? -5.659 -12.479 3.828 1.00 95.50 139 ASN A O 1
ATOM 1041 N N . SER A 1 140 ? -6.253 -14.504 4.569 1.00 96.62 140 SER A N 1
ATOM 1042 C CA . SER A 1 140 ? -6.466 -15.097 3.238 1.00 96.62 140 SER A CA 1
ATOM 1043 C C . SER A 1 140 ? -7.468 -14.318 2.380 1.00 96.62 140 SER A C 1
ATOM 1045 O O . SER A 1 140 ? -7.357 -14.305 1.154 1.00 96.62 140 SER A O 1
ATOM 1047 N N . LEU A 1 141 ? -8.391 -13.579 3.002 1.00 97.69 141 LEU A N 1
ATOM 1048 C CA . LEU A 1 141 ? -9.300 -12.664 2.312 1.00 97.69 141 LEU A CA 1
ATOM 1049 C C . LEU A 1 141 ? -8.560 -11.534 1.564 1.00 97.69 141 LEU A C 1
ATOM 1051 O O . LEU A 1 141 ? -8.961 -11.161 0.461 1.00 97.69 141 LEU A O 1
ATOM 1055 N N . GLY A 1 142 ? -7.443 -11.041 2.111 1.00 97.81 142 GLY A N 1
ATOM 1056 C CA . GLY A 1 142 ? -6.571 -10.070 1.442 1.00 97.81 142 GLY A CA 1
ATOM 1057 C C . GLY A 1 142 ? -5.929 -10.649 0.180 1.00 97.81 142 GLY A C 1
ATOM 1058 O O . GLY A 1 142 ? -5.911 -9.997 -0.866 1.00 97.81 142 GLY A O 1
ATOM 1059 N N . VAL A 1 143 ? -5.484 -11.908 0.239 1.00 97.69 143 VAL A N 1
ATOM 1060 C CA . VAL A 1 143 ? -4.958 -12.647 -0.923 1.00 97.69 143 VAL A CA 1
ATOM 1061 C C . VAL A 1 143 ? -6.064 -12.867 -1.960 1.00 97.69 143 VAL A C 1
ATOM 1063 O O . VAL A 1 143 ? -5.897 -12.555 -3.139 1.00 97.69 143 VAL A O 1
ATOM 1066 N N . HIS A 1 144 ? -7.249 -13.299 -1.518 1.00 98.31 144 HIS A N 1
ATOM 1067 C CA . HIS A 1 144 ? -8.414 -13.488 -2.380 1.00 98.31 144 HIS A CA 1
ATOM 1068 C C . HIS A 1 144 ? -8.746 -12.227 -3.189 1.00 98.31 144 HIS A C 1
ATOM 1070 O O . HIS A 1 144 ? -8.813 -12.279 -4.421 1.00 98.31 144 HIS A O 1
ATOM 1076 N N . TYR A 1 145 ? -8.907 -11.080 -2.523 1.00 98.56 145 TYR A N 1
ATOM 1077 C CA . TYR A 1 145 ? -9.229 -9.832 -3.210 1.00 98.56 145 TYR A CA 1
ATOM 1078 C C . TYR A 1 145 ? -8.071 -9.295 -4.053 1.00 98.56 145 TYR A C 1
ATOM 1080 O O . TYR A 1 145 ? -8.329 -8.713 -5.110 1.00 98.56 145 TYR A O 1
ATOM 1088 N N . THR A 1 146 ? -6.819 -9.568 -3.677 1.00 98.00 146 THR A N 1
ATOM 1089 C CA . THR A 1 146 ? -5.651 -9.295 -4.528 1.00 98.00 146 THR A CA 1
ATOM 1090 C C . THR A 1 146 ? -5.783 -9.994 -5.882 1.00 98.00 146 THR A C 1
ATOM 1092 O O . THR A 1 146 ? -5.665 -9.336 -6.920 1.00 98.00 146 THR A O 1
ATOM 1095 N N . HIS A 1 147 ? -6.133 -11.283 -5.912 1.00 98.12 147 HIS A N 1
ATOM 1096 C CA . HIS A 1 147 ? -6.341 -12.006 -7.171 1.00 98.12 147 HIS A CA 1
ATOM 1097 C C . HIS A 1 147 ? -7.595 -11.536 -7.915 1.00 98.12 147 HIS A C 1
ATOM 1099 O O . HIS A 1 147 ? -7.551 -11.284 -9.119 1.00 98.12 147 HIS A O 1
ATOM 1105 N N . VAL A 1 148 ? -8.732 -11.411 -7.224 1.00 98.25 148 VAL A N 1
ATOM 1106 C CA . VAL A 1 148 ? -10.013 -11.063 -7.860 1.00 98.25 148 VAL A CA 1
ATOM 1107 C C . VAL A 1 148 ? -9.938 -9.697 -8.538 1.00 98.25 148 VAL A C 1
ATOM 1109 O O . VAL A 1 148 ? -10.317 -9.564 -9.706 1.00 98.25 148 VAL A O 1
ATOM 1112 N N . ILE A 1 149 ? -9.422 -8.686 -7.838 1.00 98.19 149 ILE A N 1
ATOM 1113 C CA . ILE A 1 149 ? -9.395 -7.309 -8.335 1.00 98.19 149 ILE A CA 1
ATOM 1114 C C . ILE A 1 149 ? -8.410 -7.175 -9.496 1.00 98.19 149 ILE A C 1
ATOM 1116 O O . ILE A 1 149 ? -8.760 -6.599 -10.529 1.00 98.19 149 ILE A O 1
ATOM 1120 N N . THR A 1 150 ? -7.204 -7.734 -9.376 1.00 97.38 150 THR A N 1
ATOM 1121 C CA . THR A 1 150 ? -6.192 -7.634 -10.439 1.00 97.38 150 THR A CA 1
ATOM 1122 C C . THR A 1 150 ? -6.617 -8.389 -11.701 1.00 97.38 150 THR A C 1
ATOM 1124 O O . THR A 1 150 ? -6.581 -7.819 -12.796 1.00 97.38 150 THR A O 1
ATOM 1127 N N . ARG A 1 151 ? -7.158 -9.609 -11.569 1.00 97.56 151 ARG A N 1
ATOM 1128 C CA . ARG A 1 151 ? -7.727 -10.373 -12.694 1.00 97.56 151 ARG A CA 1
ATOM 1129 C C . ARG A 1 151 ? -8.892 -9.645 -13.354 1.00 97.56 151 ARG A C 1
ATOM 1131 O O . ARG A 1 151 ? -8.952 -9.594 -14.583 1.00 97.56 151 ARG A O 1
ATOM 1138 N N . MET A 1 152 ? -9.810 -9.069 -12.574 1.00 97.56 152 MET A N 1
ATOM 1139 C CA . MET A 1 152 ? -10.949 -8.320 -13.112 1.00 97.56 152 MET A CA 1
ATOM 1140 C C . MET A 1 152 ? -10.480 -7.114 -13.932 1.00 97.56 152 MET A C 1
ATOM 1142 O O . MET A 1 152 ? -10.919 -6.937 -15.070 1.00 97.56 152 MET A O 1
ATOM 1146 N N . ILE A 1 153 ? -9.573 -6.305 -13.381 1.00 97.06 153 ILE A N 1
ATOM 1147 C CA . ILE A 1 153 ? -9.026 -5.119 -14.051 1.00 97.06 153 ILE A CA 1
ATOM 1148 C C . ILE A 1 153 ? -8.328 -5.519 -15.352 1.00 97.06 153 ILE A C 1
ATOM 1150 O O . ILE A 1 153 ? -8.638 -4.966 -16.413 1.00 97.06 153 ILE A O 1
ATOM 1154 N N . GLN A 1 154 ? -7.446 -6.519 -15.297 1.00 95.50 154 GLN A N 1
ATOM 1155 C CA . GLN A 1 154 ? -6.758 -7.029 -16.477 1.00 95.50 154 GLN A CA 1
ATOM 1156 C C . GLN A 1 154 ? -7.760 -7.531 -17.526 1.00 95.50 154 GLN A C 1
ATOM 1158 O O . GLN A 1 154 ? -7.685 -7.134 -18.688 1.00 95.50 154 GLN A O 1
ATOM 1163 N N . ALA A 1 155 ? -8.745 -8.345 -17.138 1.00 95.56 155 ALA A N 1
ATOM 1164 C CA . ALA A 1 155 ? -9.752 -8.878 -18.055 1.00 95.56 155 ALA A CA 1
ATOM 1165 C C . ALA A 1 155 ? -10.600 -7.779 -18.716 1.00 95.56 155 ALA A C 1
ATOM 1167 O O . ALA A 1 155 ? -11.011 -7.929 -19.869 1.00 95.56 155 ALA A O 1
ATOM 1168 N N . VAL A 1 156 ? -10.871 -6.675 -18.014 1.00 95.94 156 VAL A N 1
ATOM 1169 C CA . VAL A 1 156 ? -11.589 -5.523 -18.571 1.00 95.94 156 VAL A CA 1
ATOM 1170 C C . VAL A 1 156 ? -10.726 -4.796 -19.596 1.00 95.94 156 VAL A C 1
ATOM 1172 O O . VAL A 1 156 ? -11.152 -4.656 -20.743 1.00 95.94 156 VAL A O 1
ATOM 1175 N N . PHE A 1 157 ? -9.516 -4.366 -19.233 1.00 95.25 157 PHE A N 1
ATOM 1176 C CA . PHE A 1 157 ? -8.677 -3.575 -20.138 1.00 95.25 157 PHE A CA 1
ATOM 1177 C C . PHE A 1 157 ? -8.178 -4.383 -21.335 1.00 95.25 157 PHE A C 1
ATOM 1179 O O . PHE A 1 157 ? -8.181 -3.881 -22.461 1.00 95.25 157 PHE A O 1
ATOM 1186 N N . TYR A 1 158 ? -7.866 -5.664 -21.140 1.00 93.38 158 TYR A N 1
ATOM 1187 C CA . TYR A 1 158 ? -7.369 -6.526 -22.208 1.00 93.38 158 TYR A CA 1
ATOM 1188 C C . TYR A 1 158 ? -8.385 -6.730 -23.346 1.00 93.38 158 TYR A C 1
ATOM 1190 O O . TYR A 1 158 ? -7.996 -7.024 -24.479 1.00 93.38 158 TYR A O 1
ATOM 1198 N N . LYS A 1 159 ? -9.692 -6.532 -23.112 1.00 94.94 159 LYS A N 1
ATOM 1199 C CA . LYS A 1 159 ? -10.715 -6.587 -24.177 1.00 94.94 159 LYS A CA 1
ATOM 1200 C C . LYS A 1 159 ? -10.509 -5.506 -25.237 1.00 94.94 159 LYS A C 1
ATOM 1202 O O . LYS A 1 159 ? -10.799 -5.750 -26.409 1.00 94.94 159 LYS A O 1
ATOM 1207 N N . TYR A 1 160 ? -9.962 -4.359 -24.852 1.00 93.75 160 TYR A N 1
ATOM 1208 C CA . TYR A 1 160 ? -9.837 -3.195 -25.717 1.00 93.75 160 TYR A CA 1
ATOM 1209 C C . TYR A 1 160 ? -8.502 -3.163 -26.462 1.00 93.75 160 TYR A C 1
ATOM 1211 O O . TYR A 1 160 ? -7.480 -3.706 -26.026 1.00 93.75 160 TYR A O 1
ATOM 1219 N N . ARG A 1 161 ? -8.516 -2.494 -27.616 1.00 92.62 161 ARG A N 1
ATOM 1220 C CA . ARG A 1 161 ? -7.324 -2.187 -28.405 1.00 92.62 161 ARG A CA 1
ATOM 1221 C C . ARG A 1 161 ? -7.198 -0.682 -28.585 1.00 92.62 161 ARG A C 1
ATOM 1223 O O . ARG A 1 161 ? -8.203 0.005 -28.735 1.00 92.62 161 ARG A O 1
ATOM 1230 N N . SER A 1 162 ? -5.968 -0.1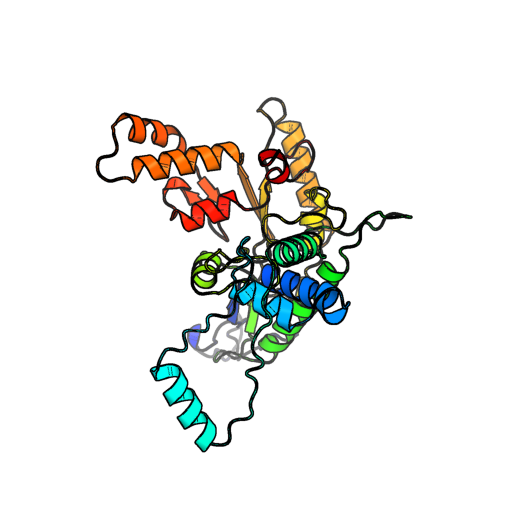82 -28.575 1.00 89.12 162 SER A N 1
ATOM 1231 C CA . SER A 1 162 ? -5.680 1.213 -28.898 1.00 89.12 162 SER A CA 1
ATOM 1232 C C . SER A 1 162 ? -5.805 1.462 -30.404 1.00 89.12 162 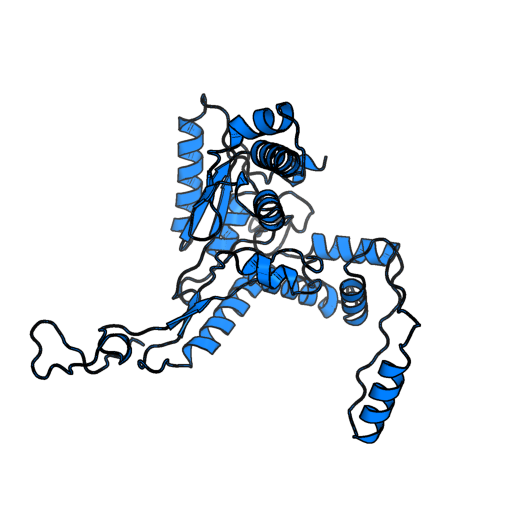SER A C 1
ATOM 1234 O O . SER A 1 162 ? -5.864 0.523 -31.203 1.00 89.12 162 SER A O 1
ATOM 1236 N N . HIS A 1 163 ? -5.756 2.730 -30.817 1.00 87.75 163 HIS A N 1
ATOM 1237 C CA . HIS A 1 163 ? -5.733 3.119 -32.235 1.00 87.75 163 HIS A CA 1
ATOM 1238 C C . HIS A 1 163 ? -4.552 2.514 -33.027 1.00 87.75 163 HIS A C 1
ATOM 1240 O O . HIS A 1 163 ? -4.606 2.444 -34.251 1.00 87.75 163 HIS A O 1
ATOM 1246 N N . ARG A 1 164 ? -3.502 2.029 -32.343 1.00 86.81 164 ARG A N 1
ATOM 1247 C CA . ARG A 1 164 ? -2.359 1.311 -32.942 1.00 86.81 164 ARG A CA 1
ATOM 1248 C C . ARG A 1 164 ? -2.589 -0.202 -33.077 1.00 86.81 164 ARG A C 1
ATOM 1250 O O . ARG A 1 164 ? -1.663 -0.939 -33.400 1.00 86.81 164 ARG A O 1
ATOM 1257 N N . GLY A 1 165 ? -3.788 -0.696 -32.761 1.00 83.62 165 GLY A N 1
ATOM 1258 C CA . GLY A 1 165 ? -4.150 -2.119 -32.793 1.00 83.62 165 GLY A CA 1
ATOM 1259 C C . GLY A 1 165 ? -3.615 -2.948 -31.617 1.00 83.62 165 GLY A C 1
ATOM 1260 O O . GLY A 1 165 ? -3.979 -4.115 -31.469 1.00 83.62 165 GLY A O 1
ATOM 1261 N N . GLY A 1 166 ? -2.785 -2.363 -30.752 1.00 87.88 166 GLY A N 1
ATOM 1262 C CA . GLY A 1 166 ? -2.229 -2.995 -29.555 1.00 87.88 166 GLY A CA 1
ATOM 1263 C C . GLY A 1 166 ? -3.232 -3.154 -28.415 1.00 87.88 166 GLY A C 1
ATOM 1264 O O . GLY A 1 166 ? -4.196 -2.400 -28.345 1.00 87.88 166 GLY A O 1
ATOM 1265 N N . ARG A 1 167 ? -3.005 -4.110 -27.509 1.00 90.88 167 ARG A N 1
ATOM 1266 C CA . ARG A 1 167 ? -3.840 -4.304 -26.305 1.00 90.88 167 ARG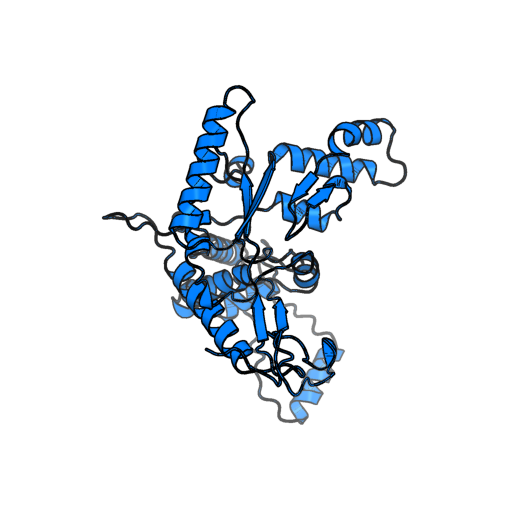 A CA 1
ATOM 1267 C C . ARG A 1 167 ? -3.573 -3.214 -25.264 1.00 90.88 167 ARG A C 1
ATOM 1269 O O . ARG A 1 167 ? -2.449 -2.711 -25.180 1.00 90.88 167 ARG A O 1
ATOM 1276 N N . TYR A 1 168 ? -4.585 -2.887 -24.464 1.00 94.62 168 TYR A N 1
ATOM 1277 C CA . TYR A 1 168 ? -4.359 -2.179 -23.206 1.00 94.62 168 TYR A CA 1
ATOM 1278 C C . TYR A 1 168 ? -3.842 -3.159 -22.152 1.00 94.62 168 TYR A C 1
ATOM 1280 O O . TYR A 1 168 ? -4.380 -4.258 -22.022 1.00 94.62 168 TYR A O 1
ATOM 1288 N N . LEU A 1 169 ? -2.788 -2.767 -21.441 1.00 94.75 169 LEU A N 1
ATOM 1289 C CA . LEU A 1 169 ? -2.121 -3.572 -20.421 1.00 94.75 169 LEU A CA 1
ATOM 1290 C C . LEU A 1 169 ? -2.187 -2.823 -19.089 1.00 94.75 169 LEU A C 1
ATOM 1292 O O . LEU A 1 169 ? -1.765 -1.665 -19.016 1.00 94.75 169 LEU A O 1
ATOM 1296 N N . ALA A 1 170 ? -2.730 -3.463 -18.056 1.00 95.06 170 ALA A N 1
ATOM 1297 C CA . ALA A 1 170 ? -2.820 -2.864 -16.732 1.00 95.06 170 ALA A CA 1
ATOM 1298 C C . ALA A 1 170 ? -1.441 -2.822 -16.059 1.00 95.06 170 ALA A C 1
ATOM 1300 O O . ALA A 1 170 ? -0.654 -3.768 -16.160 1.00 95.06 170 ALA A O 1
ATOM 1301 N N . GLY A 1 171 ? -1.148 -1.708 -15.392 1.00 95.44 171 GLY A N 1
ATOM 1302 C CA . GLY A 1 171 ? 0.027 -1.545 -14.549 1.00 95.44 171 GLY A CA 1
ATOM 1303 C C . GLY A 1 171 ? -0.301 -0.757 -13.288 1.00 95.44 171 GLY A C 1
ATOM 1304 O O . GLY A 1 171 ? -1.198 0.086 -13.281 1.00 95.44 171 GLY A O 1
ATOM 1305 N N . TYR A 1 172 ? 0.434 -1.044 -12.221 1.00 95.56 172 TYR A N 1
ATOM 1306 C CA . TYR A 1 172 ? 0.142 -0.558 -10.872 1.00 95.56 172 TYR A CA 1
ATOM 1307 C C . TYR A 1 172 ? 1.289 0.311 -10.380 1.00 95.56 172 TYR A C 1
ATOM 1309 O O . TYR A 1 172 ? 2.149 -0.112 -9.608 1.00 95.56 172 TYR A O 1
ATOM 1317 N N . TRP A 1 173 ? 1.324 1.534 -10.893 1.00 92.12 173 TRP A N 1
ATOM 1318 C CA . TRP A 1 173 ? 2.336 2.534 -10.591 1.00 92.12 173 TRP A CA 1
ATOM 1319 C C . TRP A 1 173 ? 1.696 3.910 -10.544 1.00 92.12 173 TRP A C 1
ATOM 1321 O O . TRP A 1 173 ? 0.729 4.186 -11.253 1.00 92.12 173 TRP A O 1
ATOM 1331 N N . SER A 1 174 ? 2.216 4.769 -9.672 1.00 89.62 174 SER A N 1
ATOM 1332 C CA . SER A 1 174 ? 1.491 5.972 -9.265 1.00 89.62 174 SER A CA 1
ATOM 1333 C C . SER A 1 174 ? 2.215 7.284 -9.537 1.00 89.62 174 SER A C 1
ATOM 1335 O O . SER A 1 174 ? 1.542 8.311 -9.589 1.00 89.62 174 SER A O 1
ATOM 1337 N N . MET A 1 175 ? 3.543 7.288 -9.720 1.00 86.75 175 MET A N 1
ATOM 1338 C CA . MET A 1 175 ? 4.353 8.514 -9.639 1.00 86.75 175 MET A CA 1
ATOM 1339 C C . MET A 1 175 ? 3.975 9.292 -8.361 1.00 86.75 175 MET A C 1
ATOM 1341 O O . MET A 1 175 ? 4.218 8.808 -7.262 1.00 86.75 175 MET A O 1
ATOM 1345 N N . THR A 1 176 ? 3.303 10.438 -8.485 1.00 88.44 176 THR A N 1
ATOM 1346 C CA . THR A 1 176 ? 2.717 11.202 -7.366 1.00 88.44 176 THR A CA 1
ATOM 1347 C C . THR A 1 176 ? 1.187 11.310 -7.437 1.00 88.44 176 THR A C 1
ATOM 1349 O O . THR A 1 176 ? 0.564 11.956 -6.594 1.00 88.44 176 THR A O 1
ATOM 1352 N N . ASN A 1 177 ? 0.546 10.640 -8.403 1.00 91.81 177 ASN A N 1
ATOM 1353 C CA . ASN A 1 177 ? -0.904 10.696 -8.621 1.00 91.81 177 ASN A CA 1
ATOM 1354 C C . ASN A 1 177 ? -1.706 10.080 -7.467 1.00 91.81 177 ASN A C 1
ATOM 1356 O O . ASN A 1 177 ? -2.851 10.464 -7.268 1.00 91.81 177 ASN A O 1
ATOM 1360 N N . HIS A 1 178 ? -1.131 9.151 -6.695 1.00 94.38 178 HIS A N 1
ATOM 1361 C CA . HIS A 1 178 ? -1.790 8.558 -5.521 1.00 94.38 178 HIS A CA 1
ATOM 1362 C C . HIS A 1 178 ? -2.084 9.607 -4.436 1.00 94.38 178 HIS A C 1
ATOM 1364 O O . HIS A 1 178 ? -3.174 9.608 -3.864 1.00 94.38 178 HIS A O 1
ATOM 1370 N N . ALA A 1 179 ? -1.168 10.558 -4.227 1.00 91.81 179 ALA A N 1
ATOM 1371 C CA . ALA A 1 179 ? -1.386 11.690 -3.333 1.00 91.81 179 ALA A CA 1
ATOM 1372 C C . ALA A 1 179 ? -2.418 12.674 -3.908 1.00 91.81 179 ALA A C 1
ATOM 1374 O O . ALA A 1 179 ? -3.328 13.101 -3.201 1.00 91.81 179 ALA A O 1
ATOM 1375 N N . GLY A 1 180 ? -2.324 12.989 -5.206 1.00 92.06 180 GLY A N 1
ATOM 1376 C CA . GLY A 1 180 ? -3.274 13.885 -5.875 1.00 92.06 180 GLY A CA 1
ATOM 1377 C C . GLY A 1 180 ? -4.710 13.347 -5.887 1.00 92.06 180 GLY A C 1
ATOM 1378 O O . GLY A 1 180 ? -5.646 14.069 -5.560 1.00 92.06 180 GLY A O 1
ATOM 1379 N N . PHE A 1 181 ? -4.903 12.069 -6.218 1.00 94.38 181 PHE A N 1
ATOM 1380 C CA . PHE A 1 181 ? -6.223 11.436 -6.197 1.00 94.38 181 PHE A CA 1
ATOM 1381 C C . PHE A 1 181 ? -6.732 11.182 -4.778 1.00 94.38 181 PHE A C 1
ATOM 1383 O O . PHE A 1 181 ? -7.935 11.317 -4.555 1.00 94.38 181 PHE A O 1
ATOM 1390 N N . GLY A 1 182 ? -5.851 10.886 -3.818 1.00 94.38 182 GLY A N 1
ATOM 1391 C CA . GLY A 1 182 ? -6.214 10.791 -2.402 1.00 94.38 182 GLY A CA 1
ATOM 1392 C C . GLY A 1 182 ? -6.775 12.109 -1.866 1.00 94.38 182 GLY A C 1
ATOM 1393 O O . GLY A 1 182 ? -7.865 12.130 -1.298 1.00 94.38 182 GLY A O 1
ATOM 1394 N N . MET A 1 183 ? -6.120 13.232 -2.191 1.00 92.00 183 MET A N 1
ATOM 1395 C CA . MET A 1 183 ? -6.577 14.587 -1.842 1.00 92.00 183 MET A CA 1
ATOM 1396 C C . MET A 1 183 ? -8.000 14.893 -2.339 1.00 92.00 183 MET A C 1
ATOM 1398 O O . MET A 1 183 ? -8.753 15.615 -1.688 1.00 92.00 183 MET A O 1
ATOM 1402 N N . LEU A 1 184 ? -8.376 14.349 -3.499 1.00 94.31 184 LEU A N 1
ATOM 1403 C CA . LEU A 1 184 ? -9.690 14.549 -4.118 1.00 94.31 184 LEU A CA 1
ATOM 1404 C C . LEU A 1 184 ? -10.738 13.516 -3.668 1.00 94.31 184 LEU A C 1
ATOM 1406 O O . LEU A 1 184 ? -11.896 13.595 -4.086 1.00 94.31 184 LEU A O 1
ATOM 1410 N N . SER A 1 185 ? -10.348 12.554 -2.831 1.00 95.06 185 SER A N 1
ATOM 1411 C CA . SER A 1 185 ? -11.183 11.433 -2.407 1.00 95.06 185 SER A CA 1
ATOM 1412 C C . SER A 1 185 ? -11.663 11.593 -0.966 1.00 95.06 185 SER A C 1
ATOM 1414 O O . SER A 1 185 ? -10.955 12.082 -0.086 1.00 95.06 185 SER A O 1
ATOM 1416 N N . LYS A 1 186 ? -12.897 11.148 -0.711 1.00 96.75 186 LYS A N 1
ATOM 1417 C CA . LYS A 1 186 ? -13.446 11.029 0.650 1.00 96.75 186 LYS A CA 1
ATOM 1418 C C . LYS A 1 186 ? -12.832 9.834 1.377 1.00 96.75 186 LYS A C 1
ATOM 1420 O O . LYS A 1 186 ? -12.068 9.093 0.767 1.00 96.75 186 LYS A O 1
ATOM 1425 N N . ALA A 1 187 ? -13.188 9.635 2.643 1.00 97.38 187 ALA A N 1
ATOM 1426 C CA . ALA A 1 187 ? -12.852 8.425 3.384 1.00 97.38 187 ALA A CA 1
ATOM 1427 C C . ALA A 1 187 ? -13.207 7.149 2.601 1.00 97.38 187 ALA A C 1
ATOM 1429 O O . ALA A 1 187 ? -14.195 7.130 1.857 1.00 97.38 187 ALA A O 1
ATOM 1430 N N . SER A 1 188 ? -12.423 6.087 2.785 1.00 98.19 188 SER A N 1
ATOM 1431 C CA . SER A 1 188 ? -12.674 4.763 2.196 1.00 98.19 188 SER A CA 1
ATOM 1432 C C . SER A 1 188 ? -12.869 3.680 3.264 1.00 98.19 188 SER A C 1
ATOM 1434 O O . SER A 1 188 ? -12.395 3.846 4.391 1.00 98.19 188 SER A O 1
ATOM 1436 N N . PRO A 1 189 ? -13.581 2.575 2.948 1.00 98.56 189 PRO A N 1
ATOM 1437 C CA . PRO A 1 189 ? -13.898 1.516 3.914 1.00 98.56 189 PRO A CA 1
ATOM 1438 C C . PRO A 1 189 ? -12.685 0.902 4.616 1.00 98.56 189 PRO A C 1
ATOM 1440 O O . PRO A 1 189 ? -12.808 0.443 5.743 1.00 98.56 189 PRO A O 1
ATOM 1443 N N . ASN A 1 190 ? -11.505 0.927 3.994 1.00 97.62 190 ASN A N 1
ATOM 1444 C CA . ASN A 1 190 ? -10.272 0.437 4.610 1.00 97.62 190 ASN A CA 1
ATOM 1445 C C . ASN A 1 190 ? -9.803 1.228 5.847 1.00 97.62 190 ASN A C 1
ATOM 1447 O O . ASN A 1 190 ? -8.873 0.766 6.505 1.00 97.62 190 ASN A O 1
ATOM 1451 N N . GLY A 1 191 ? -10.427 2.369 6.162 1.00 96.75 191 GLY A N 1
ATOM 1452 C CA . GLY A 1 191 ? -10.085 3.229 7.299 1.00 96.75 191 GLY A CA 1
ATOM 1453 C C . GLY A 1 191 ? -9.304 4.490 6.918 1.00 96.75 191 GLY A C 1
ATOM 1454 O O . GLY A 1 191 ? -9.117 5.356 7.768 1.00 96.75 191 GLY A O 1
ATOM 1455 N N . ARG A 1 192 ? -8.895 4.631 5.648 1.00 96.69 192 ARG A N 1
ATOM 1456 C CA . ARG A 1 192 ? -8.243 5.849 5.147 1.00 96.69 192 ARG A CA 1
ATOM 1457 C C . ARG A 1 192 ? -9.218 7.029 5.213 1.00 96.69 192 ARG A C 1
ATOM 1459 O O . ARG A 1 192 ? -10.355 6.917 4.737 1.00 96.69 192 ARG A O 1
ATOM 1466 N N . LYS A 1 193 ? -8.770 8.159 5.759 1.00 96.06 193 LYS A N 1
ATOM 1467 C CA . LYS A 1 193 ? -9.566 9.386 5.906 1.00 96.06 193 LYS A CA 1
ATOM 1468 C C . LYS A 1 193 ? -9.634 10.194 4.610 1.00 96.06 193 LYS A C 1
ATOM 1470 O O . LYS A 1 193 ? -8.917 9.959 3.632 1.00 96.06 193 LYS A O 1
ATOM 1475 N N . ALA A 1 194 ? -10.548 11.150 4.560 1.00 96.19 194 ALA A N 1
ATOM 1476 C CA . ALA A 1 194 ? -10.724 12.056 3.443 1.00 96.19 194 ALA A CA 1
ATOM 1477 C C . ALA A 1 194 ? -9.460 12.897 3.237 1.00 96.19 194 ALA A C 1
ATOM 1479 O O . ALA A 1 194 ? -8.895 13.459 4.170 1.00 96.19 194 ALA A O 1
ATOM 1480 N N . GLY A 1 195 ? -9.013 12.989 1.987 1.00 94.00 195 GLY A N 1
ATOM 1481 C CA . GLY A 1 195 ? -7.832 13.765 1.622 1.00 94.00 195 GLY A CA 1
ATOM 1482 C C . GLY A 1 195 ? -6.478 13.092 1.886 1.00 94.00 195 GLY A C 1
ATOM 1483 O O . GLY A 1 195 ? -5.470 13.585 1.379 1.00 94.00 195 GLY A O 1
ATOM 1484 N N . GLU A 1 196 ? -6.424 11.974 2.619 1.00 94.25 196 GLU A N 1
ATOM 1485 C CA . GLU A 1 196 ? -5.193 11.188 2.778 1.00 94.25 196 GLU A CA 1
ATOM 1486 C C . GLU A 1 196 ? -4.775 10.542 1.451 1.00 94.25 196 GLU A C 1
ATOM 1488 O O . GLU A 1 196 ? -5.619 10.149 0.640 1.00 94.25 196 GLU A O 1
ATOM 1493 N N . ALA A 1 197 ? -3.468 10.413 1.223 1.00 94.81 197 ALA A N 1
ATOM 1494 C CA . ALA A 1 197 ? -2.944 9.768 0.025 1.00 94.81 197 ALA A CA 1
ATOM 1495 C C . ALA A 1 197 ? -3.384 8.296 -0.052 1.00 94.81 197 ALA A C 1
ATOM 1497 O O . ALA A 1 197 ? -3.422 7.600 0.959 1.00 94.81 197 ALA A O 1
ATOM 1498 N N . PHE A 1 198 ? -3.683 7.815 -1.260 1.00 96.62 198 PHE A N 1
ATOM 1499 C CA . PHE A 1 198 ? -3.791 6.374 -1.496 1.00 96.62 198 PHE A CA 1
ATOM 1500 C C . PHE A 1 198 ? -2.420 5.709 -1.376 1.00 96.62 198 PHE A C 1
ATOM 1502 O O . PHE A 1 198 ? -1.394 6.357 -1.600 1.00 96.62 198 PHE A O 1
ATOM 1509 N N . ALA A 1 199 ? -2.402 4.400 -1.138 1.00 95.00 199 ALA A N 1
ATOM 1510 C CA . ALA A 1 199 ? -1.175 3.627 -1.216 1.00 95.00 199 ALA A CA 1
ATOM 1511 C C . ALA A 1 199 ? -0.557 3.717 -2.623 1.00 95.00 199 ALA A C 1
ATOM 1513 O O . ALA A 1 199 ? -1.241 3.721 -3.659 1.00 95.00 199 ALA A O 1
ATOM 1514 N N . SER A 1 200 ? 0.770 3.803 -2.673 1.00 93.75 200 SER A N 1
ATOM 1515 C CA . SER A 1 200 ? 1.492 3.972 -3.928 1.00 93.75 200 SER A CA 1
ATOM 1516 C C . SER A 1 200 ? 1.715 2.644 -4.664 1.00 93.75 200 SER A C 1
ATOM 1518 O O . SER A 1 200 ? 2.416 1.751 -4.184 1.00 93.75 200 SER A O 1
ATOM 1520 N N . GLY A 1 201 ? 1.234 2.567 -5.909 1.00 94.50 201 GLY A N 1
ATOM 1521 C CA . GLY A 1 201 ? 1.475 1.427 -6.795 1.00 94.50 201 GLY A CA 1
ATOM 1522 C C . GLY A 1 201 ? 0.736 0.176 -6.329 1.00 94.50 201 GLY A C 1
ATOM 1523 O O . GLY A 1 201 ? -0.475 0.233 -6.137 1.00 94.50 201 GLY A O 1
ATOM 1524 N N . ILE A 1 202 ? 1.465 -0.931 -6.158 1.00 95.88 202 ILE A N 1
ATOM 1525 C CA . ILE A 1 202 ? 0.956 -2.189 -5.581 1.00 95.88 202 ILE A CA 1
ATOM 1526 C C . ILE A 1 202 ? 1.351 -2.344 -4.104 1.00 95.88 202 ILE A C 1
ATOM 1528 O O . ILE A 1 202 ? 1.143 -3.397 -3.516 1.00 95.88 202 ILE A O 1
ATOM 1532 N N . THR A 1 203 ? 1.977 -1.327 -3.508 1.00 96.94 203 THR A N 1
ATOM 1533 C CA . THR A 1 203 ? 2.414 -1.367 -2.106 1.00 96.94 203 THR A CA 1
ATOM 1534 C C . THR A 1 203 ? 1.189 -1.478 -1.192 1.00 96.94 203 THR A C 1
ATOM 1536 O O . THR A 1 203 ? 0.234 -0.732 -1.419 1.00 96.94 203 THR A O 1
ATOM 1539 N N . PRO A 1 204 ? 1.192 -2.372 -0.186 1.00 97.62 204 PRO A N 1
ATOM 1540 C CA . PRO A 1 204 ? 0.182 -2.388 0.866 1.00 97.62 204 PRO A CA 1
ATOM 1541 C C . PRO A 1 204 ? -0.027 -1.020 1.520 1.00 97.62 204 PRO A C 1
ATOM 1543 O O . PRO A 1 204 ? 0.861 -0.161 1.506 1.00 97.62 204 PRO A O 1
ATOM 1546 N N . CYS A 1 205 ? -1.222 -0.809 2.071 1.00 96.94 205 CYS A N 1
ATOM 1547 C CA . CYS A 1 205 ? -1.543 0.415 2.794 1.00 96.94 205 CYS A CA 1
ATOM 1548 C C . CYS A 1 205 ? -0.619 0.603 4.012 1.00 96.94 205 CYS A C 1
ATOM 1550 O O . CYS A 1 205 ? -0.092 -0.349 4.583 1.00 96.94 205 CYS A O 1
ATOM 1552 N N . ALA A 1 206 ? -0.425 1.857 4.417 1.00 93.56 206 ALA A N 1
ATOM 1553 C CA . ALA A 1 206 ? 0.272 2.185 5.656 1.00 93.56 206 ALA A CA 1
ATOM 1554 C C . ALA A 1 206 ? -0.522 1.717 6.890 1.00 93.56 206 ALA A C 1
ATOM 1556 O O . ALA A 1 206 ? -1.751 1.656 6.851 1.00 93.56 206 ALA A O 1
ATOM 1557 N N . GLY A 1 207 ? 0.178 1.440 7.996 1.00 91.62 207 GLY A N 1
ATOM 1558 C CA . GLY A 1 207 ? -0.449 1.129 9.289 1.00 91.62 207 GLY A CA 1
ATOM 1559 C C . GLY A 1 207 ? -1.206 -0.203 9.341 1.00 91.62 207 GLY A C 1
ATOM 1560 O O . GLY A 1 207 ? -2.098 -0.369 10.174 1.00 91.62 207 GLY A O 1
ATOM 1561 N N . VAL A 1 208 ? -0.888 -1.136 8.441 1.00 93.94 208 VAL A N 1
ATOM 1562 C CA . VAL A 1 208 ? -1.463 -2.485 8.448 1.00 93.94 208 VAL A CA 1
ATOM 1563 C C . VAL A 1 208 ? -0.930 -3.270 9.648 1.00 93.94 208 VAL A C 1
ATOM 1565 O O . VAL A 1 208 ? 0.269 -3.279 9.916 1.00 93.94 208 VAL A O 1
ATOM 1568 N N . VAL A 1 209 ? -1.836 -3.960 10.338 1.00 95.06 209 VAL A N 1
ATOM 1569 C CA . VAL A 1 209 ? -1.540 -4.923 11.406 1.00 95.06 209 VAL A CA 1
ATOM 1570 C C . VAL A 1 209 ? -2.057 -6.300 11.011 1.00 95.06 209 VAL A C 1
ATOM 1572 O O . VAL A 1 209 ? -2.904 -6.435 10.122 1.00 95.06 209 VAL A O 1
ATOM 1575 N N . LYS A 1 210 ? -1.565 -7.339 11.681 1.00 95.25 210 LYS A N 1
ATOM 1576 C CA . LYS A 1 210 ? -2.156 -8.671 11.575 1.00 95.25 210 LYS A CA 1
ATOM 1577 C C . LYS A 1 210 ? -3.542 -8.670 12.207 1.00 95.25 210 LYS A C 1
ATOM 1579 O O . LYS A 1 210 ? -3.833 -7.903 13.121 1.00 95.25 210 LYS A O 1
ATOM 1584 N N . ARG A 1 211 ? -4.396 -9.595 11.771 1.00 92.81 211 ARG A N 1
ATOM 1585 C CA . ARG A 1 211 ? -5.765 -9.739 12.288 1.00 92.81 211 ARG A CA 1
ATOM 1586 C C . ARG A 1 211 ? -5.840 -10.000 13.799 1.00 92.81 211 ARG A C 1
ATOM 1588 O O . ARG A 1 211 ? -6.842 -9.670 14.427 1.00 92.81 211 ARG A O 1
ATOM 1595 N N . ASN A 1 212 ? -4.803 -10.590 14.387 1.00 93.19 212 ASN A N 1
ATOM 1596 C CA . ASN A 1 212 ? -4.696 -10.789 15.834 1.00 93.19 212 ASN A CA 1
ATOM 1597 C C . ASN A 1 212 ? -4.182 -9.542 16.591 1.00 93.19 212 ASN A C 1
ATOM 1599 O O . ASN A 1 212 ? -4.126 -9.569 17.816 1.00 93.19 212 ASN A O 1
ATOM 1603 N N . GLY A 1 213 ? -3.850 -8.458 15.883 1.00 93.31 213 GLY A N 1
ATOM 1604 C CA . GLY A 1 213 ? -3.323 -7.208 16.432 1.00 93.31 213 GLY A CA 1
ATOM 1605 C C . GLY A 1 213 ? -1.797 -7.119 16.465 1.00 93.31 213 GLY A C 1
ATOM 1606 O O . GLY A 1 213 ? -1.273 -6.060 16.804 1.00 93.31 213 GLY A O 1
ATOM 1607 N N . ASP A 1 214 ? -1.083 -8.185 16.100 1.00 93.69 214 ASP A N 1
ATOM 1608 C CA . ASP A 1 214 ? 0.379 -8.175 16.071 1.00 93.69 214 ASP A CA 1
ATOM 1609 C C . ASP A 1 214 ? 0.919 -7.298 14.931 1.00 93.69 214 ASP A C 1
ATOM 1611 O O . ASP A 1 214 ? 0.276 -7.095 13.892 1.00 93.69 214 ASP A O 1
ATOM 1615 N N . ALA A 1 215 ? 2.152 -6.819 15.099 1.00 94.38 215 ALA A N 1
ATOM 1616 C CA . ALA A 1 215 ? 2.867 -6.112 14.048 1.00 94.38 215 ALA A CA 1
ATOM 1617 C C . ALA A 1 215 ? 3.087 -7.011 12.817 1.00 94.38 215 ALA A C 1
ATOM 1619 O O . ALA A 1 215 ? 3.321 -8.221 12.915 1.00 94.38 215 ALA A O 1
ATOM 1620 N N . VAL A 1 216 ? 3.038 -6.398 11.635 1.00 95.62 216 VAL A N 1
ATOM 1621 C CA . VAL A 1 216 ? 3.387 -7.064 10.377 1.00 95.62 216 VAL A CA 1
ATOM 1622 C C . VAL A 1 216 ? 4.898 -7.270 10.306 1.00 95.62 216 VAL A C 1
ATOM 1624 O O . VAL A 1 216 ? 5.673 -6.384 10.669 1.00 95.62 216 VAL A O 1
ATOM 1627 N N . MET A 1 217 ? 5.324 -8.429 9.805 1.00 95.81 217 MET A N 1
ATOM 1628 C CA . MET A 1 217 ? 6.732 -8.694 9.520 1.00 95.81 217 MET A CA 1
ATOM 1629 C C . MET A 1 217 ? 7.050 -8.382 8.053 1.00 95.81 217 MET A C 1
ATOM 1631 O O . MET A 1 217 ? 6.205 -8.520 7.170 1.00 95.81 217 MET A O 1
ATOM 1635 N N . ALA A 1 218 ? 8.305 -8.055 7.754 1.00 96.31 218 ALA A N 1
ATOM 1636 C CA . ALA A 1 218 ? 8.777 -7.791 6.398 1.00 96.31 218 ALA A CA 1
ATOM 1637 C C . ALA A 1 218 ? 8.455 -8.952 5.444 1.00 96.31 218 ALA A C 1
ATOM 1639 O O . ALA A 1 218 ? 8.066 -8.725 4.301 1.00 96.31 218 ALA A O 1
ATOM 1640 N N . LEU A 1 219 ? 8.571 -10.198 5.917 1.00 95.88 219 LEU A N 1
ATOM 1641 C CA . LEU A 1 219 ? 8.254 -11.374 5.110 1.00 95.88 219 LEU A CA 1
ATOM 1642 C C . LEU A 1 219 ? 6.750 -11.495 4.822 1.00 95.88 219 LEU A C 1
ATOM 1644 O O . LEU A 1 219 ? 6.394 -11.781 3.683 1.00 95.88 219 LEU A O 1
ATOM 1648 N N . ASP A 1 220 ? 5.884 -11.210 5.802 1.00 96.19 220 ASP A N 1
ATOM 1649 C CA . ASP A 1 220 ? 4.426 -11.176 5.608 1.00 96.19 220 ASP A CA 1
ATOM 1650 C C . ASP A 1 220 ? 4.063 -10.195 4.490 1.00 96.19 220 ASP A C 1
ATOM 1652 O O . ASP A 1 220 ? 3.304 -10.511 3.571 1.00 96.19 220 ASP A O 1
ATOM 1656 N N . HIS A 1 221 ? 4.676 -9.015 4.540 1.00 96.88 221 HIS A N 1
ATOM 1657 C CA . HIS A 1 221 ? 4.433 -7.928 3.609 1.00 96.88 221 HIS A CA 1
ATOM 1658 C C . HIS A 1 221 ? 4.955 -8.238 2.200 1.00 96.88 221 HIS A C 1
ATOM 1660 O O . HIS A 1 221 ? 4.232 -8.074 1.217 1.00 96.88 221 HIS A O 1
ATOM 1666 N N . ILE A 1 222 ? 6.196 -8.718 2.088 1.00 97.25 222 ILE A N 1
ATOM 1667 C CA . ILE A 1 222 ? 6.840 -9.048 0.810 1.00 97.25 222 ILE A CA 1
ATOM 1668 C C . ILE A 1 222 ? 6.140 -10.229 0.128 1.00 97.25 222 ILE A C 1
ATOM 1670 O O . ILE A 1 222 ? 5.885 -10.165 -1.075 1.00 97.25 222 ILE A O 1
ATOM 1674 N N . LEU A 1 223 ? 5.811 -11.289 0.874 1.00 97.06 223 LEU A N 1
ATOM 1675 C CA . LEU A 1 223 ? 5.132 -12.458 0.309 1.00 97.06 223 LEU A CA 1
ATOM 1676 C C . LEU A 1 223 ? 3.686 -12.142 -0.070 1.00 97.06 223 LEU A C 1
ATOM 1678 O O . LEU A 1 223 ? 3.247 -12.576 -1.126 1.00 97.06 223 LEU A O 1
ATOM 1682 N N . SER A 1 224 ? 2.986 -11.296 0.692 1.00 97.38 224 SER A N 1
ATOM 1683 C CA . SER A 1 224 ? 1.655 -10.821 0.287 1.00 97.38 224 SER A CA 1
ATOM 1684 C C . SER A 1 224 ? 1.685 -10.102 -1.067 1.00 97.38 224 SER A C 1
ATOM 1686 O O . SER A 1 224 ? 0.788 -10.291 -1.879 1.00 97.38 224 SER A O 1
ATOM 1688 N N . VAL A 1 225 ? 2.716 -9.290 -1.339 1.00 97.88 225 VAL A N 1
ATOM 1689 C CA . VAL A 1 225 ? 2.888 -8.637 -2.652 1.00 97.88 225 VAL A CA 1
ATOM 1690 C C . VAL A 1 225 ? 3.247 -9.654 -3.740 1.00 97.88 225 VAL A C 1
ATOM 1692 O O . VAL A 1 225 ? 2.858 -9.483 -4.896 1.00 97.88 225 VAL A O 1
ATOM 1695 N N . ALA A 1 226 ? 3.986 -10.707 -3.391 1.00 97.25 226 ALA A N 1
ATOM 1696 C CA . ALA A 1 226 ? 4.363 -11.770 -4.319 1.00 97.25 226 ALA A CA 1
ATOM 1697 C C . ALA A 1 226 ? 3.155 -12.602 -4.801 1.00 97.25 226 ALA A C 1
ATOM 1699 O O . ALA A 1 226 ? 3.195 -13.124 -5.911 1.00 97.25 226 ALA A O 1
ATOM 1700 N N . GLU A 1 227 ? 2.045 -12.622 -4.051 1.00 96.88 227 GLU A N 1
ATOM 1701 C CA . GLU A 1 227 ? 0.767 -13.215 -4.493 1.00 96.88 227 GLU A CA 1
ATOM 1702 C C . GLU A 1 227 ? 0.148 -12.498 -5.710 1.00 96.88 227 GLU A C 1
ATOM 1704 O O . GLU A 1 227 ? -0.765 -13.009 -6.362 1.00 96.88 227 GLU A O 1
ATOM 1709 N N . VAL A 1 228 ? 0.622 -11.297 -6.062 1.00 96.62 228 VAL A N 1
ATOM 1710 C CA . VAL A 1 228 ? 0.152 -10.590 -7.258 1.00 96.62 228 VAL A CA 1
ATOM 1711 C C . VAL A 1 228 ? 0.607 -11.331 -8.515 1.00 96.62 228 VAL A C 1
ATOM 1713 O O . VAL A 1 228 ? 1.770 -11.297 -8.911 1.00 96.62 228 VAL A O 1
ATOM 1716 N N . GLU A 1 229 ? -0.353 -11.936 -9.207 1.00 94.81 229 GLU A N 1
ATOM 1717 C CA . GLU A 1 229 ? -0.107 -12.700 -10.428 1.00 94.81 229 GLU A CA 1
ATOM 1718 C C . GLU A 1 229 ? 0.502 -11.842 -11.542 1.00 94.81 229 GLU A C 1
ATOM 1720 O O . GLU A 1 229 ? -0.146 -10.926 -12.061 1.0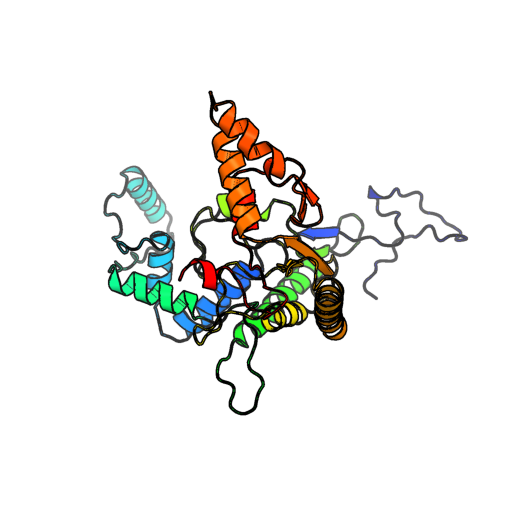0 94.81 229 GLU A O 1
ATOM 1725 N N . GLY A 1 230 ? 1.705 -12.207 -11.994 1.00 91.75 230 GLY A N 1
ATOM 1726 C CA . GLY A 1 230 ? 2.426 -11.527 -13.078 1.00 91.75 230 GLY A CA 1
ATOM 1727 C C . GLY A 1 230 ? 1.594 -11.299 -14.353 1.00 91.75 230 GLY A C 1
ATOM 1728 O O . GLY A 1 230 ? 1.679 -10.243 -14.984 1.00 91.75 230 GLY A O 1
ATOM 1729 N N . ASP A 1 231 ? 0.712 -12.242 -14.699 1.00 91.25 231 ASP A N 1
ATOM 1730 C CA . ASP A 1 231 ? -0.165 -12.157 -15.877 1.00 91.25 231 ASP A CA 1
ATOM 1731 C C . ASP A 1 231 ? -1.264 -11.087 -15.771 1.00 91.25 231 ASP A C 1
ATOM 1733 O O . ASP A 1 231 ? -1.842 -10.678 -16.784 1.00 91.25 231 ASP A O 1
ATOM 1737 N N . THR A 1 232 ? -1.539 -10.601 -14.561 1.00 94.25 232 THR A N 1
ATOM 1738 C CA . THR A 1 232 ? -2.511 -9.530 -14.301 1.00 94.25 232 THR A CA 1
ATOM 1739 C C . THR A 1 232 ? -1.881 -8.137 -14.291 1.00 94.25 232 THR A C 1
ATOM 1741 O O . THR A 1 232 ? -2.590 -7.132 -14.300 1.00 94.25 232 THR A O 1
ATOM 1744 N N . VAL A 1 233 ? -0.548 -8.063 -14.353 1.00 93.38 233 VAL A N 1
ATOM 1745 C CA . VAL A 1 233 ? 0.244 -6.831 -14.216 1.00 93.38 233 VAL A CA 1
ATOM 1746 C C . VAL A 1 233 ? 1.184 -6.631 -15.409 1.00 93.38 233 VAL A C 1
ATOM 1748 O O . VAL A 1 233 ? 2.344 -6.255 -15.269 1.00 93.38 233 VAL A O 1
ATOM 1751 N N . GLN A 1 234 ? 0.689 -6.875 -16.625 1.00 92.06 234 GLN A N 1
ATOM 1752 C CA . GLN A 1 234 ? 1.506 -6.934 -17.850 1.00 92.06 234 GLN A CA 1
ATOM 1753 C C . GLN A 1 234 ? 2.185 -5.609 -18.251 1.00 92.06 234 GLN A C 1
ATOM 1755 O O . GLN A 1 234 ? 3.075 -5.617 -19.099 1.00 92.06 234 GLN A O 1
ATOM 1760 N N . ASN A 1 235 ? 1.783 -4.474 -17.670 1.00 94.38 235 ASN A N 1
ATOM 1761 C CA . ASN A 1 235 ? 2.477 -3.184 -17.800 1.00 94.38 235 ASN A CA 1
ATOM 1762 C C . ASN A 1 235 ? 3.367 -2.855 -16.578 1.00 94.38 235 ASN A C 1
ATOM 1764 O O . ASN A 1 235 ? 3.767 -1.706 -16.391 1.00 94.38 235 ASN A O 1
ATOM 1768 N N . GLY A 1 236 ? 3.653 -3.856 -15.743 1.00 93.38 236 GLY A N 1
ATOM 1769 C CA . GLY A 1 236 ? 4.464 -3.774 -14.533 1.00 93.38 236 GLY A CA 1
ATOM 1770 C C . GLY A 1 236 ? 3.733 -3.187 -13.324 1.00 93.38 236 GLY A C 1
ATOM 1771 O O . GLY A 1 236 ? 2.646 -2.614 -13.421 1.00 93.38 236 GLY A O 1
ATOM 1772 N N . TYR A 1 237 ? 4.372 -3.290 -12.164 1.00 94.69 237 TYR A N 1
ATOM 1773 C CA . TYR A 1 237 ? 3.950 -2.606 -10.948 1.00 94.69 237 TYR A CA 1
ATOM 1774 C C . TYR A 1 237 ? 5.127 -1.955 -10.237 1.00 94.69 237 TYR A C 1
ATOM 1776 O O . TYR A 1 237 ? 6.284 -2.243 -10.528 1.00 94.69 237 TYR A O 1
ATOM 1784 N N . THR A 1 238 ? 4.820 -1.088 -9.279 1.00 94.62 238 THR A N 1
ATOM 1785 C CA . THR A 1 238 ? 5.787 -0.538 -8.332 1.00 94.62 238 THR A CA 1
ATOM 1786 C C . THR A 1 238 ? 5.418 -0.949 -6.917 1.00 94.62 238 THR A C 1
ATOM 1788 O O . THR A 1 238 ? 4.414 -0.467 -6.390 1.00 94.62 238 THR A O 1
ATOM 1791 N N . TYR A 1 239 ? 6.245 -1.795 -6.307 1.00 96.38 239 TYR A N 1
ATOM 1792 C CA . TYR A 1 239 ? 6.231 -2.058 -4.872 1.00 96.38 239 TYR A CA 1
ATOM 1793 C C . TYR A 1 239 ? 7.343 -1.236 -4.213 1.00 96.38 239 TYR A C 1
ATOM 1795 O O . TYR A 1 239 ? 8.494 -1.318 -4.637 1.00 96.38 239 TYR A O 1
ATOM 1803 N N . ASN A 1 240 ? 7.001 -0.407 -3.228 1.00 94.94 240 ASN A N 1
ATOM 1804 C CA . ASN A 1 240 ? 7.962 0.336 -2.421 1.00 94.94 240 ASN A CA 1
ATOM 1805 C C . ASN A 1 240 ? 8.148 -0.369 -1.072 1.00 94.94 240 ASN A C 1
ATOM 1807 O O . ASN A 1 240 ? 7.198 -0.479 -0.303 1.00 94.94 240 ASN A O 1
ATOM 1811 N N . LEU A 1 241 ? 9.367 -0.814 -0.785 1.00 95.44 241 LEU A N 1
ATOM 1812 C CA . LEU A 1 241 ? 9.749 -1.416 0.488 1.00 95.44 241 LEU A CA 1
ATOM 1813 C C . LEU A 1 241 ? 10.749 -0.496 1.195 1.00 95.44 241 LEU A C 1
ATOM 1815 O O . LEU A 1 241 ? 11.812 -0.197 0.641 1.00 95.44 241 LEU A O 1
ATOM 1819 N N . SER A 1 242 ? 10.407 -0.069 2.409 1.00 95.25 242 SER A N 1
ATOM 1820 C CA . SER A 1 242 ? 11.302 0.702 3.271 1.00 95.25 242 SER A CA 1
ATOM 1821 C C . SER A 1 242 ? 11.938 -0.199 4.323 1.00 95.25 242 SER A C 1
ATOM 1823 O O . SER A 1 242 ? 11.253 -1.017 4.940 1.00 95.25 242 SER A O 1
ATOM 1825 N N . LEU A 1 243 ? 13.248 -0.053 4.504 1.00 95.50 243 LEU A N 1
ATOM 1826 C CA . LEU A 1 243 ? 14.045 -0.835 5.441 1.00 95.50 243 LEU A CA 1
ATOM 1827 C C . LEU A 1 243 ? 14.924 0.090 6.284 1.00 95.50 243 LEU A C 1
ATOM 1829 O O . LEU A 1 243 ? 15.548 1.014 5.755 1.00 95.50 243 LEU A O 1
ATOM 1833 N N . THR A 1 244 ? 15.046 -0.225 7.568 1.00 95.06 244 THR A N 1
ATOM 1834 C CA . THR A 1 244 ? 16.008 0.406 8.474 1.00 95.06 244 THR A CA 1
ATOM 1835 C C . THR A 1 244 ? 17.135 -0.577 8.766 1.00 95.06 244 THR A C 1
ATOM 1837 O O . THR A 1 244 ? 16.898 -1.661 9.303 1.00 95.06 244 THR A O 1
ATOM 1840 N N . THR A 1 245 ? 18.361 -0.204 8.397 1.00 94.56 245 THR A N 1
ATOM 1841 C CA . THR A 1 245 ? 19.579 -0.949 8.743 1.00 94.56 245 THR A CA 1
ATOM 1842 C C . THR A 1 245 ? 19.956 -0.721 10.201 1.00 94.56 245 THR A C 1
ATOM 1844 O O . THR A 1 245 ? 19.575 0.280 10.813 1.00 94.56 245 THR A O 1
ATOM 1847 N N . ARG A 1 246 ? 20.757 -1.635 10.739 1.00 93.44 246 ARG A N 1
ATOM 1848 C CA . ARG A 1 246 ? 21.538 -1.404 11.954 1.00 93.44 246 ARG A CA 1
ATOM 1849 C C . ARG A 1 246 ? 22.700 -0.449 11.653 1.00 93.44 246 ARG A C 1
ATOM 1851 O O . ARG A 1 246 ? 22.773 0.172 10.587 1.00 93.44 246 ARG A O 1
ATOM 1858 N N . ASP A 1 247 ? 23.594 -0.296 12.623 1.00 92.88 247 ASP A N 1
ATOM 1859 C CA . ASP A 1 247 ? 24.807 0.490 12.446 1.00 92.88 247 ASP A CA 1
ATOM 1860 C C . ASP A 1 247 ? 25.805 -0.166 11.468 1.00 92.88 247 ASP A C 1
ATOM 1862 O O . ASP A 1 247 ? 25.645 -1.297 11.001 1.00 92.88 247 ASP A O 1
ATOM 1866 N N . GLN A 1 248 ? 26.869 0.575 11.155 1.00 93.62 248 GLN A N 1
ATOM 1867 C CA . GLN A 1 248 ? 27.889 0.170 10.192 1.00 93.62 248 GLN A CA 1
ATOM 1868 C C . GLN A 1 248 ? 28.610 -1.138 10.564 1.00 93.62 248 GLN A C 1
ATOM 1870 O O . GLN A 1 248 ? 29.156 -1.791 9.672 1.00 93.62 248 GLN A O 1
ATOM 1875 N N . ALA A 1 249 ? 28.620 -1.541 11.840 1.00 97.25 249 ALA A N 1
ATOM 1876 C CA . ALA A 1 249 ? 29.266 -2.780 12.264 1.00 97.25 249 ALA A CA 1
ATOM 1877 C C . ALA A 1 249 ? 28.551 -4.024 11.715 1.00 97.25 249 ALA A C 1
ATOM 1879 O O . ALA A 1 249 ? 29.201 -5.048 11.539 1.00 97.25 249 ALA A O 1
ATOM 1880 N N . PHE A 1 250 ? 27.260 -3.911 11.383 1.00 96.94 250 PHE A N 1
ATOM 1881 C CA . PHE A 1 250 ? 26.435 -4.999 10.848 1.00 96.94 250 PHE A CA 1
ATOM 1882 C C . PHE A 1 250 ? 26.291 -4.966 9.323 1.00 96.94 250 PHE A C 1
ATOM 1884 O O . PHE A 1 250 ? 25.393 -5.598 8.769 1.00 96.94 250 PHE A O 1
ATOM 1891 N N . PHE A 1 251 ? 27.128 -4.201 8.613 1.00 95.56 251 PHE A N 1
ATOM 1892 C CA . PHE A 1 251 ? 26.971 -3.992 7.171 1.00 95.56 251 PHE A CA 1
ATOM 1893 C C . PHE A 1 251 ? 26.914 -5.308 6.375 1.00 95.56 251 PHE A C 1
ATOM 1895 O O . PHE A 1 251 ? 26.111 -5.436 5.449 1.00 95.56 251 PHE A O 1
ATOM 1902 N N . ALA A 1 252 ? 27.751 -6.290 6.725 1.00 97.25 252 ALA A N 1
ATOM 1903 C CA . ALA A 1 252 ? 27.791 -7.573 6.029 1.00 97.25 252 ALA A CA 1
ATOM 1904 C C . ALA A 1 252 ? 26.526 -8.400 6.308 1.00 97.25 252 ALA A C 1
ATOM 1906 O O . ALA A 1 252 ? 25.899 -8.905 5.377 1.00 97.25 252 ALA A O 1
ATOM 1907 N N . GLU A 1 253 ? 26.117 -8.475 7.572 1.00 96.81 253 GLU A N 1
ATOM 1908 C CA . GLU A 1 253 ? 24.933 -9.199 8.024 1.00 96.81 253 GLU A CA 1
ATOM 1909 C C . GLU A 1 253 ? 23.646 -8.587 7.460 1.00 96.81 253 GLU A C 1
ATOM 1911 O O . GLU A 1 253 ? 22.780 -9.310 6.970 1.00 96.81 253 GLU A O 1
ATOM 1916 N N . ASP A 1 254 ? 23.520 -7.258 7.475 1.00 96.38 254 ASP A N 1
ATOM 1917 C CA . ASP A 1 254 ? 22.376 -6.544 6.899 1.00 96.38 254 ASP A CA 1
ATOM 1918 C C . ASP A 1 254 ? 22.313 -6.716 5.381 1.00 96.38 254 ASP A C 1
ATOM 1920 O O . ASP A 1 254 ? 21.227 -6.890 4.828 1.00 96.38 254 ASP A O 1
ATOM 1924 N N . THR A 1 255 ? 23.465 -6.735 4.702 1.00 96.19 255 THR A N 1
ATOM 1925 C CA . THR A 1 255 ? 23.530 -7.023 3.262 1.00 96.19 255 THR A CA 1
ATOM 1926 C C . THR A 1 255 ? 23.041 -8.441 2.960 1.00 96.19 255 THR A C 1
ATOM 1928 O O . THR A 1 255 ? 22.299 -8.647 1.995 1.00 96.19 255 THR A O 1
ATOM 1931 N N . GLU A 1 256 ? 23.407 -9.423 3.785 1.00 96.56 256 GLU A N 1
ATOM 1932 C CA . GLU A 1 256 ? 22.935 -10.800 3.634 1.00 96.56 256 GLU A CA 1
ATOM 1933 C C . GLU A 1 256 ? 21.430 -10.924 3.916 1.00 96.56 256 GLU A C 1
ATOM 1935 O O . GLU A 1 256 ? 20.703 -11.527 3.123 1.00 96.56 256 GLU A O 1
ATOM 1940 N N . LEU A 1 257 ? 20.932 -10.319 4.999 1.00 95.62 257 LEU A N 1
ATOM 1941 C CA . LEU A 1 257 ? 19.501 -10.295 5.325 1.00 95.62 257 LEU A CA 1
ATOM 1942 C C . LEU A 1 257 ? 18.684 -9.641 4.209 1.00 95.62 257 LEU A C 1
ATOM 1944 O O . LEU A 1 257 ? 17.675 -10.194 3.764 1.00 95.62 257 LEU A O 1
ATOM 1948 N N . PHE A 1 258 ? 19.160 -8.509 3.694 1.00 95.75 258 PHE A N 1
ATOM 1949 C CA . PHE A 1 258 ? 18.584 -7.848 2.533 1.00 95.75 258 PHE A CA 1
ATOM 1950 C C . PHE A 1 258 ? 18.521 -8.787 1.317 1.00 95.75 258 PHE A C 1
ATOM 1952 O O . PHE A 1 258 ? 17.455 -8.958 0.718 1.00 95.75 258 PHE A O 1
ATOM 1959 N N . ALA A 1 259 ? 19.633 -9.445 0.973 1.00 96.62 259 ALA A N 1
ATOM 1960 C CA . ALA A 1 259 ? 19.685 -10.371 -0.156 1.00 96.62 259 ALA A CA 1
ATOM 1961 C C . ALA A 1 259 ? 18.711 -11.547 0.017 1.00 96.62 259 ALA A C 1
ATOM 1963 O O . ALA A 1 259 ? 18.080 -11.972 -0.953 1.00 96.62 259 ALA A O 1
ATOM 1964 N N . ARG A 1 260 ? 18.529 -12.040 1.248 1.00 96.38 260 ARG A N 1
ATOM 1965 C CA . ARG A 1 260 ? 17.563 -13.100 1.569 1.00 96.38 260 ARG A CA 1
ATOM 1966 C C . ARG A 1 260 ? 16.118 -12.650 1.367 1.00 96.38 260 ARG A C 1
ATOM 1968 O O . ARG A 1 260 ? 15.356 -13.404 0.767 1.00 96.38 260 ARG A O 1
ATOM 1975 N N . TYR A 1 261 ? 15.749 -11.435 1.779 1.00 96.44 261 TYR A N 1
ATOM 1976 C CA . TYR A 1 261 ? 14.418 -10.884 1.491 1.00 96.44 261 TYR A CA 1
ATOM 1977 C C . TYR A 1 261 ? 14.167 -10.749 -0.012 1.00 96.44 261 TYR A C 1
ATOM 1979 O O . TYR A 1 261 ? 13.113 -11.151 -0.502 1.00 96.44 261 TYR A O 1
ATOM 1987 N N . MET A 1 262 ? 15.145 -10.231 -0.761 1.00 96.56 262 MET A N 1
ATOM 1988 C CA . MET A 1 262 ? 15.018 -10.089 -2.215 1.00 96.56 262 MET A CA 1
ATOM 1989 C C . MET A 1 262 ? 14.915 -11.446 -2.905 1.00 96.56 262 MET A C 1
ATOM 1991 O O . MET A 1 262 ? 14.084 -11.620 -3.794 1.00 96.56 262 MET A O 1
ATOM 1995 N N . LYS A 1 263 ? 15.706 -12.429 -2.467 1.00 97.25 263 LYS A N 1
ATOM 1996 C CA . LYS A 1 263 ? 15.609 -13.798 -2.968 1.00 97.25 263 LYS A CA 1
ATOM 1997 C C . LYS A 1 263 ? 14.237 -14.403 -2.674 1.00 97.25 263 LYS A C 1
ATOM 1999 O O . LYS A 1 263 ? 13.632 -14.943 -3.589 1.00 97.25 263 LYS A O 1
ATOM 2004 N N . ALA A 1 264 ? 13.724 -14.262 -1.451 1.00 96.88 264 ALA A N 1
ATOM 2005 C CA . ALA A 1 264 ? 12.394 -14.749 -1.093 1.00 96.88 264 ALA A CA 1
ATOM 2006 C C . ALA A 1 264 ? 11.299 -14.105 -1.959 1.00 96.88 264 ALA A C 1
ATOM 2008 O O . ALA A 1 264 ? 10.433 -14.815 -2.459 1.00 96.88 264 ALA A O 1
ATOM 2009 N N . PHE A 1 265 ? 11.362 -12.793 -2.199 1.00 97.56 265 PHE A N 1
ATOM 2010 C CA . PHE A 1 265 ? 10.413 -12.109 -3.081 1.00 97.56 265 PHE A CA 1
ATOM 2011 C C . PHE A 1 265 ? 10.440 -12.669 -4.508 1.00 97.56 265 PHE A C 1
ATOM 2013 O O . PHE A 1 265 ? 9.400 -13.018 -5.058 1.00 97.56 265 PHE A O 1
ATOM 2020 N N . MET A 1 266 ? 11.634 -12.776 -5.099 1.00 96.19 266 MET A N 1
ATOM 2021 C CA . MET A 1 266 ? 11.797 -13.209 -6.489 1.00 96.19 266 MET A CA 1
ATOM 2022 C C . MET A 1 266 ? 11.462 -14.692 -6.679 1.00 96.19 266 MET A C 1
ATOM 2024 O O . MET A 1 266 ? 10.793 -15.046 -7.647 1.00 96.19 266 MET A O 1
ATOM 2028 N N . ASP A 1 267 ? 11.873 -15.555 -5.744 1.00 97.75 267 ASP A N 1
ATOM 2029 C CA . ASP A 1 267 ? 11.576 -16.992 -5.784 1.00 97.75 267 ASP A CA 1
ATOM 2030 C C . ASP A 1 267 ? 10.062 -17.270 -5.673 1.00 97.75 267 ASP A C 1
ATOM 2032 O O . ASP A 1 267 ? 9.598 -18.296 -6.165 1.00 97.75 267 ASP A O 1
ATOM 2036 N N . ASN A 1 268 ? 9.288 -16.351 -5.078 1.00 96.56 268 ASN A N 1
ATOM 2037 C CA . ASN A 1 268 ? 7.830 -16.452 -4.933 1.00 96.56 268 ASN A CA 1
ATOM 2038 C C . ASN A 1 268 ? 7.048 -15.649 -5.990 1.00 96.56 268 ASN A C 1
ATOM 2040 O O . ASN A 1 268 ? 5.872 -15.365 -5.803 1.00 96.56 268 ASN A O 1
ATOM 2044 N N . GLY A 1 269 ? 7.669 -15.289 -7.118 1.00 94.44 269 GLY A N 1
ATOM 2045 C CA . GLY A 1 269 ? 6.960 -14.657 -8.239 1.00 94.44 269 GLY A CA 1
ATOM 2046 C C . GLY A 1 269 ? 6.830 -13.134 -8.152 1.00 94.44 269 GLY A C 1
ATOM 2047 O O . GLY A 1 269 ? 6.125 -12.531 -8.964 1.00 94.44 269 GLY A O 1
ATOM 2048 N N . GLY A 1 270 ? 7.548 -12.495 -7.225 1.00 95.62 270 GLY A N 1
ATOM 2049 C CA . GLY A 1 270 ? 7.702 -11.047 -7.194 1.00 95.62 270 GLY A CA 1
ATOM 2050 C C . GLY A 1 270 ? 8.216 -10.492 -8.530 1.00 95.62 270 GLY A C 1
ATOM 2051 O O . GLY A 1 270 ? 9.137 -11.032 -9.138 1.00 95.62 270 GLY A O 1
ATOM 2052 N N . VAL A 1 271 ? 7.614 -9.397 -8.999 1.00 93.56 271 VAL A N 1
ATOM 2053 C CA . VAL A 1 271 ? 7.885 -8.802 -10.320 1.00 93.56 271 VAL A CA 1
ATOM 2054 C C . VAL A 1 271 ? 8.853 -7.627 -10.211 1.00 93.56 271 VAL A C 1
ATOM 2056 O O . VAL A 1 271 ? 9.823 -7.552 -10.962 1.00 93.56 271 VAL A O 1
ATOM 2059 N N . LEU A 1 272 ? 8.588 -6.674 -9.309 1.00 94.31 272 LEU A N 1
ATOM 2060 C CA . LEU A 1 272 ? 9.407 -5.468 -9.162 1.00 94.31 272 LEU A CA 1
ATOM 2061 C C . LEU A 1 272 ? 9.323 -4.889 -7.753 1.00 94.31 272 LEU A C 1
ATOM 2063 O O . LEU A 1 272 ? 8.258 -4.466 -7.318 1.00 94.31 272 LEU A O 1
ATOM 2067 N N . VAL A 1 273 ? 10.467 -4.751 -7.088 1.00 95.00 273 VAL A N 1
ATOM 2068 C CA . VAL A 1 273 ? 10.593 -4.057 -5.801 1.00 95.00 273 VAL A CA 1
ATOM 2069 C C . VAL A 1 273 ? 11.516 -2.851 -5.936 1.00 95.00 273 VAL A C 1
ATOM 2071 O O . VAL A 1 273 ? 12.522 -2.882 -6.643 1.00 95.00 273 VAL A O 1
ATOM 2074 N N . GLN A 1 274 ? 11.147 -1.764 -5.273 1.00 93.25 274 GLN A N 1
ATOM 2075 C CA . GLN A 1 274 ? 11.934 -0.551 -5.140 1.00 93.25 274 GLN A CA 1
ATOM 2076 C C . GLN A 1 274 ? 12.193 -0.303 -3.671 1.00 93.25 274 GLN A C 1
ATOM 2078 O O . GLN A 1 274 ? 11.291 -0.421 -2.846 1.00 93.25 274 GLN A O 1
ATOM 2083 N N . LEU A 1 275 ? 13.422 0.072 -3.365 1.00 91.12 275 LEU A N 1
ATOM 2084 C CA . LEU A 1 275 ? 13.914 0.047 -2.002 1.00 91.12 275 LEU A CA 1
ATOM 2085 C C . LEU A 1 275 ? 14.204 1.460 -1.526 1.00 91.12 275 LEU A C 1
ATOM 2087 O O . LEU A 1 275 ? 14.790 2.261 -2.259 1.00 91.12 275 LEU A O 1
ATOM 2091 N N . CYS A 1 276 ? 13.803 1.740 -0.293 1.00 91.69 276 CYS A N 1
ATOM 2092 C CA . CYS A 1 276 ? 14.211 2.918 0.453 1.00 91.69 276 CYS A CA 1
ATOM 2093 C C . CYS A 1 276 ? 14.907 2.439 1.728 1.00 91.69 276 CYS A C 1
ATOM 2095 O O . CYS A 1 276 ? 14.261 1.880 2.607 1.00 91.69 276 CYS A O 1
ATOM 2097 N N . VAL A 1 277 ? 16.226 2.606 1.812 1.00 91.75 277 VAL A N 1
ATOM 2098 C CA . VAL A 1 277 ? 16.984 2.258 3.020 1.00 91.75 277 VAL A CA 1
ATOM 2099 C C . VAL A 1 277 ? 17.185 3.539 3.816 1.00 91.75 277 VAL A C 1
ATOM 2101 O O . VAL A 1 277 ? 18.032 4.359 3.469 1.00 91.75 277 VAL A O 1
ATOM 2104 N N . SER A 1 278 ? 16.330 3.757 4.809 1.00 88.44 278 SER A N 1
ATOM 2105 C CA . SER A 1 278 ? 16.274 5.006 5.574 1.00 88.44 278 SER A CA 1
ATOM 2106 C C . SER A 1 278 ? 15.545 4.792 6.894 1.00 88.44 278 SER A C 1
ATOM 2108 O O . SER A 1 278 ? 14.443 4.239 6.893 1.00 88.44 278 SER A O 1
ATOM 2110 N N . ALA A 1 279 ? 16.105 5.294 7.994 1.00 90.12 279 ALA A N 1
ATOM 2111 C CA . ALA A 1 279 ? 15.442 5.246 9.289 1.00 90.12 279 ALA A CA 1
ATOM 2112 C C . ALA A 1 279 ? 14.241 6.202 9.332 1.00 90.12 279 ALA A C 1
ATOM 2114 O O . ALA A 1 279 ? 14.332 7.359 8.916 1.00 90.12 279 ALA A O 1
ATOM 2115 N N . ILE A 1 280 ? 13.117 5.740 9.888 1.00 90.38 280 ILE A N 1
ATOM 2116 C CA . ILE A 1 280 ? 11.907 6.565 10.042 1.00 90.38 280 ILE A CA 1
ATOM 2117 C C . ILE A 1 280 ? 12.183 7.853 10.837 1.00 90.38 280 ILE A C 1
ATOM 2119 O O . ILE A 1 280 ? 11.702 8.924 10.472 1.00 90.38 280 ILE A O 1
ATOM 2123 N N . ASN A 1 281 ? 13.019 7.766 11.876 1.00 91.06 281 ASN A N 1
ATOM 2124 C CA . ASN A 1 281 ? 13.369 8.903 12.726 1.00 91.06 281 ASN A CA 1
ATOM 2125 C C . ASN A 1 281 ? 14.116 9.994 11.950 1.00 91.06 281 ASN A C 1
ATOM 2127 O O . ASN A 1 281 ? 13.866 11.176 12.185 1.00 91.06 281 ASN A O 1
ATOM 2131 N N . ASP A 1 282 ? 14.958 9.615 10.986 1.00 91.94 282 ASP A N 1
ATOM 2132 C CA . ASP A 1 282 ? 15.664 10.571 10.131 1.00 91.94 282 ASP A CA 1
ATOM 2133 C C . ASP A 1 282 ? 14.690 11.281 9.189 1.00 91.94 282 ASP A C 1
ATOM 2135 O O . ASP A 1 282 ? 14.789 12.492 8.997 1.00 91.94 282 ASP A O 1
ATOM 2139 N N . LEU A 1 283 ? 13.698 10.563 8.647 1.00 94.12 283 LEU A N 1
ATOM 2140 C CA . LEU A 1 283 ? 12.651 11.156 7.809 1.00 94.12 283 LEU A CA 1
ATOM 2141 C C . LEU A 1 283 ? 11.774 12.134 8.607 1.00 94.12 283 LEU A C 1
ATOM 2143 O O . LEU A 1 283 ? 11.483 13.229 8.126 1.00 94.12 283 LEU A O 1
ATOM 2147 N N . ILE A 1 284 ? 11.396 11.776 9.838 1.00 94.56 284 ILE A N 1
ATOM 2148 C CA . ILE A 1 284 ? 10.634 12.649 10.745 1.00 94.56 284 ILE A CA 1
ATOM 2149 C C . ILE A 1 284 ? 11.453 13.897 11.106 1.00 94.56 284 ILE A C 1
ATOM 2151 O O . ILE A 1 284 ? 10.942 15.020 11.047 1.00 94.56 284 ILE A O 1
ATOM 2155 N N . ALA A 1 285 ? 12.731 13.727 11.455 1.00 95.00 285 ALA A N 1
ATOM 2156 C CA . ALA A 1 285 ? 13.619 14.838 11.778 1.00 95.00 285 ALA A CA 1
ATOM 2157 C C . ALA A 1 285 ? 13.823 15.767 10.571 1.00 95.00 285 ALA A C 1
ATOM 2159 O O . ALA A 1 285 ? 13.739 16.992 10.712 1.00 95.00 285 ALA A O 1
ATOM 2160 N N . ALA A 1 286 ? 14.009 15.195 9.380 1.00 95.88 286 ALA A N 1
ATOM 2161 C CA . ALA A 1 286 ? 14.126 15.934 8.132 1.00 95.88 286 ALA A CA 1
ATOM 2162 C C . ALA A 1 286 ? 12.841 16.700 7.786 1.00 95.88 286 ALA A C 1
ATOM 2164 O O . ALA A 1 286 ? 12.923 17.842 7.334 1.00 95.88 286 ALA A O 1
ATOM 2165 N N . ASP A 1 287 ? 11.656 16.125 8.019 1.00 96.50 287 ASP A N 1
ATOM 2166 C CA . ASP A 1 287 ? 10.381 16.801 7.747 1.00 96.50 287 ASP A CA 1
ATOM 2167 C C . ASP A 1 287 ? 10.163 17.978 8.695 1.00 96.50 287 ASP A C 1
ATOM 2169 O O . ASP A 1 287 ? 9.800 19.073 8.256 1.00 96.50 287 ASP A O 1
ATOM 2173 N N . LYS A 1 288 ? 10.472 17.794 9.983 1.00 95.44 288 LYS A N 1
ATOM 2174 C CA . LYS A 1 288 ? 10.431 18.874 10.971 1.00 95.44 288 LYS A CA 1
ATOM 2175 C C . LYS A 1 288 ? 11.381 20.011 10.589 1.00 95.44 288 LYS A C 1
ATOM 2177 O O . LYS A 1 288 ? 10.974 21.173 10.606 1.00 95.44 288 LYS A O 1
ATOM 2182 N N . ALA A 1 289 ? 12.619 19.685 10.212 1.00 95.31 289 ALA A N 1
ATOM 2183 C CA . ALA A 1 289 ? 13.611 20.671 9.793 1.00 95.31 289 ALA A CA 1
ATOM 2184 C C . ALA A 1 289 ? 13.183 21.409 8.512 1.00 95.31 289 ALA A C 1
ATOM 2186 O O . ALA A 1 289 ? 13.239 22.637 8.459 1.00 95.31 289 ALA A O 1
ATOM 2187 N N . ALA A 1 290 ? 12.692 20.682 7.503 1.00 95.38 290 ALA A N 1
ATOM 2188 C CA . ALA A 1 290 ? 12.221 21.263 6.247 1.00 95.38 290 ALA A CA 1
ATOM 2189 C C . ALA A 1 290 ? 10.994 22.159 6.451 1.00 95.38 290 ALA A C 1
ATOM 2191 O O . ALA A 1 290 ? 10.888 23.216 5.835 1.00 95.38 290 ALA A O 1
ATOM 2192 N N . THR A 1 291 ? 10.076 21.758 7.331 1.00 94.88 291 THR A N 1
ATOM 2193 C CA . THR A 1 291 ? 8.870 22.529 7.644 1.00 94.88 291 THR A CA 1
ATOM 2194 C C . THR A 1 291 ? 9.201 23.826 8.374 1.00 94.88 291 THR A C 1
ATOM 2196 O O . THR A 1 291 ? 8.660 24.864 8.002 1.00 94.88 291 THR A O 1
ATOM 2199 N N . ALA A 1 292 ? 10.104 23.797 9.360 1.00 93.31 292 ALA A N 1
ATOM 2200 C CA . ALA A 1 292 ? 10.559 25.005 10.051 1.00 93.31 292 ALA A CA 1
ATOM 2201 C C . A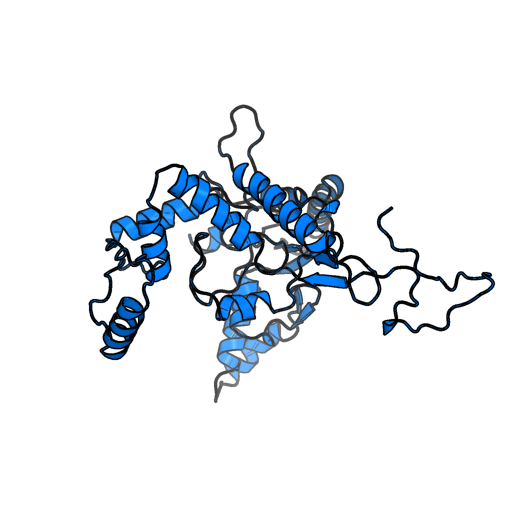LA A 1 292 ? 11.272 25.966 9.083 1.00 93.31 292 ALA A C 1
ATOM 2203 O O . ALA A 1 292 ? 10.895 27.128 8.961 1.00 93.31 292 ALA A O 1
ATOM 2204 N N . ALA A 1 293 ? 12.222 25.454 8.296 1.00 92.31 293 ALA A N 1
ATOM 2205 C CA . ALA A 1 293 ? 12.997 26.253 7.348 1.00 92.31 293 ALA A CA 1
ATOM 2206 C C . ALA A 1 293 ? 12.170 26.839 6.183 1.00 92.31 293 ALA A C 1
ATOM 2208 O O . ALA A 1 293 ? 12.613 27.794 5.543 1.00 92.31 293 ALA A O 1
ATOM 2209 N N . ALA A 1 294 ? 10.991 26.282 5.885 1.00 91.00 294 ALA A N 1
ATOM 2210 C CA . ALA A 1 294 ? 10.094 26.780 4.842 1.00 91.00 294 ALA A CA 1
ATOM 2211 C C . ALA A 1 294 ? 9.199 27.952 5.297 1.00 91.00 294 ALA A C 1
ATOM 2213 O O . ALA A 1 294 ? 8.519 28.554 4.463 1.00 91.00 294 ALA A O 1
ATOM 2214 N N . GLN A 1 295 ? 9.161 28.277 6.595 1.00 89.62 295 GLN A N 1
ATOM 2215 C CA . GLN A 1 295 ? 8.341 29.374 7.111 1.00 89.62 295 GLN A CA 1
ATOM 2216 C C . GLN A 1 295 ? 8.904 30.742 6.699 1.00 89.62 295 GLN A C 1
ATOM 2218 O O . GLN A 1 295 ? 10.115 30.959 6.625 1.00 89.62 295 GLN A O 1
ATOM 2223 N N . ALA A 1 296 ? 8.010 31.698 6.437 1.00 86.12 296 ALA A N 1
ATOM 2224 C CA . ALA A 1 296 ? 8.413 33.064 6.124 1.00 86.12 296 ALA A CA 1
ATOM 2225 C C . ALA A 1 296 ? 9.111 33.695 7.340 1.00 86.12 296 ALA A C 1
ATOM 2227 O O . ALA A 1 296 ? 8.505 33.826 8.400 1.00 86.12 296 ALA A O 1
ATOM 2228 N N . GLY A 1 297 ? 10.371 34.103 7.170 1.00 86.12 297 GLY A N 1
ATOM 2229 C CA . GLY A 1 297 ? 11.185 34.653 8.258 1.00 86.12 297 GLY A CA 1
ATOM 2230 C C . GLY A 1 297 ? 11.903 33.604 9.110 1.00 86.12 297 GLY A C 1
ATOM 2231 O O . GLY A 1 297 ? 12.321 33.944 10.214 1.00 86.12 297 GLY A O 1
ATOM 2232 N N . ALA A 1 298 ? 12.051 32.370 8.611 1.00 88.00 298 ALA A N 1
ATOM 2233 C CA . ALA A 1 298 ? 12.802 31.321 9.293 1.00 88.00 298 ALA A CA 1
ATOM 2234 C C . ALA A 1 298 ? 14.195 31.807 9.732 1.00 88.00 298 ALA A C 1
ATOM 2236 O O . ALA A 1 298 ? 14.932 32.428 8.955 1.00 88.00 298 ALA A O 1
ATOM 2237 N N . ALA A 1 299 ? 14.546 31.527 10.984 1.00 90.31 299 ALA A N 1
ATOM 2238 C CA . ALA A 1 299 ? 15.807 31.942 11.578 1.00 90.31 299 ALA A CA 1
ATOM 2239 C C . ALA A 1 299 ? 16.993 31.196 10.946 1.00 90.31 299 ALA A C 1
ATOM 2241 O O . ALA A 1 299 ? 16.858 30.102 10.393 1.00 90.31 299 ALA A O 1
ATOM 2242 N N . GLU A 1 300 ? 18.198 31.752 11.084 1.00 91.25 300 GLU A N 1
ATOM 2243 C CA . GLU A 1 300 ? 19.419 31.088 10.611 1.00 91.25 300 GLU A CA 1
ATOM 2244 C C . GLU A 1 300 ? 19.598 29.698 11.246 1.00 91.25 300 GLU A C 1
ATOM 2246 O O . GLU A 1 300 ? 19.991 28.751 10.568 1.00 91.25 300 GLU A O 1
ATOM 2251 N N . SER A 1 301 ? 19.223 29.544 12.519 1.00 92.00 301 SER A N 1
ATOM 2252 C CA . SER A 1 301 ? 19.249 28.261 13.229 1.00 92.00 301 SER A CA 1
ATOM 2253 C C . SER A 1 301 ? 18.347 27.198 12.589 1.00 92.00 301 SER A C 1
ATOM 2255 O O . SER A 1 301 ? 18.710 26.024 12.566 1.00 92.00 301 SER A O 1
ATOM 2257 N N . GLU A 1 302 ? 17.201 27.584 12.024 1.00 92.12 302 GLU A N 1
ATOM 2258 C CA . GLU A 1 302 ? 16.286 26.665 11.332 1.00 92.12 302 GLU A CA 1
ATOM 2259 C C . GLU A 1 302 ? 16.855 26.244 9.971 1.00 92.12 302 GLU A C 1
ATOM 2261 O O . GLU A 1 302 ? 16.780 25.074 9.595 1.00 92.12 302 GLU A O 1
ATOM 2266 N N . GLN A 1 303 ? 17.519 27.165 9.263 1.00 89.38 303 GLN A N 1
ATOM 2267 C CA . GLN A 1 303 ? 18.244 26.847 8.027 1.00 89.38 303 GLN A CA 1
ATOM 2268 C C . GLN A 1 303 ? 19.448 25.928 8.280 1.00 89.38 303 GLN A C 1
ATOM 2270 O O . GLN A 1 303 ? 19.720 25.026 7.482 1.00 89.38 303 GLN A O 1
ATOM 2275 N N . GLN A 1 304 ? 20.158 26.128 9.395 1.00 91.62 304 GLN A N 1
ATOM 2276 C CA . GLN A 1 304 ? 21.254 25.259 9.826 1.00 91.62 304 GLN A CA 1
ATOM 2277 C C . GLN A 1 304 ? 20.747 23.861 10.206 1.00 91.62 304 GLN A C 1
ATOM 2279 O O . GLN A 1 304 ? 21.367 22.871 9.824 1.00 91.62 304 GLN A O 1
ATOM 2284 N N . ALA A 1 305 ? 19.590 23.756 10.869 1.00 92.81 305 ALA A N 1
ATOM 2285 C CA . ALA A 1 305 ? 18.976 22.470 11.205 1.00 92.81 305 ALA A CA 1
ATOM 2286 C C . ALA A 1 305 ? 18.563 21.648 9.968 1.00 92.81 305 ALA A C 1
ATOM 2288 O O . ALA A 1 305 ? 18.562 20.419 10.023 1.00 92.81 305 ALA A O 1
ATOM 2289 N N . LEU A 1 306 ? 18.243 22.302 8.843 1.00 93.88 306 LEU A N 1
ATOM 2290 C CA . LEU A 1 306 ? 17.947 21.636 7.568 1.00 93.88 306 LEU A CA 1
ATOM 2291 C C . LEU A 1 306 ? 19.204 21.133 6.839 1.00 93.88 306 LEU A C 1
ATOM 2293 O O . LEU A 1 306 ? 19.114 20.195 6.049 1.00 93.88 306 LEU A O 1
ATOM 2297 N N . ALA A 1 307 ? 20.369 21.745 7.079 1.00 93.88 307 ALA A N 1
ATOM 2298 C CA . ALA A 1 307 ? 21.612 21.461 6.361 1.00 93.88 307 ALA A CA 1
ATOM 2299 C C . ALA A 1 307 ? 21.961 19.962 6.210 1.00 93.88 307 ALA A C 1
ATOM 2301 O O . ALA A 1 307 ? 22.244 19.573 5.075 1.00 93.88 307 ALA A O 1
ATOM 2302 N N . PRO A 1 308 ? 21.896 19.105 7.254 1.00 95.00 308 PRO A N 1
ATOM 2303 C CA . PRO A 1 308 ? 22.247 17.686 7.119 1.00 95.00 308 PRO A CA 1
ATOM 2304 C C . PRO A 1 308 ? 21.287 16.881 6.229 1.00 95.00 308 PRO A C 1
ATOM 2306 O O . PRO A 1 308 ? 21.655 15.810 5.757 1.00 95.00 308 PRO A O 1
ATOM 2309 N N . TYR A 1 309 ? 20.077 17.383 5.967 1.00 95.44 309 TYR A N 1
ATOM 2310 C CA . TYR A 1 309 ? 19.045 16.665 5.211 1.00 95.44 309 TYR A CA 1
ATOM 2311 C C . TYR A 1 309 ? 18.885 17.158 3.767 1.00 95.44 309 TYR A C 1
ATOM 2313 O O . TYR A 1 309 ? 18.051 16.629 3.033 1.00 95.44 309 TYR A O 1
ATOM 2321 N N . LYS A 1 310 ? 19.654 18.168 3.333 1.00 93.56 310 LYS A N 1
ATOM 2322 C CA . LYS A 1 310 ? 19.520 18.751 1.983 1.00 93.56 310 LYS A CA 1
ATOM 2323 C C . LYS A 1 310 ? 19.756 17.732 0.869 1.00 93.56 310 LYS A C 1
ATOM 2325 O O . LYS A 1 310 ? 19.045 17.762 -0.131 1.00 93.56 310 LYS A O 1
ATOM 2330 N N . ASP A 1 311 ? 20.679 16.804 1.098 1.00 94.50 311 ASP A N 1
ATOM 2331 C CA . ASP A 1 311 ? 21.028 15.741 0.154 1.00 94.50 311 ASP A CA 1
ATOM 2332 C C . ASP A 1 311 ? 20.341 14.402 0.470 1.00 94.50 311 ASP A C 1
ATOM 2334 O O . ASP A 1 311 ? 20.630 13.392 -0.171 1.00 94.50 311 ASP A O 1
ATOM 2338 N N . LEU A 1 312 ? 19.406 14.373 1.431 1.00 94.19 312 LEU A N 1
ATOM 2339 C CA . LEU A 1 312 ? 18.658 13.165 1.772 1.00 94.19 312 LEU A CA 1
ATOM 2340 C C . LEU A 1 312 ? 17.778 12.748 0.588 1.00 94.19 312 LEU A C 1
ATOM 2342 O O . LEU A 1 312 ? 16.746 13.366 0.306 1.00 94.19 312 LEU A O 1
ATOM 2346 N N . MET A 1 313 ? 18.187 11.689 -0.107 1.00 93.81 313 MET A N 1
ATOM 2347 C CA . MET A 1 313 ? 17.447 11.113 -1.223 1.00 93.81 313 MET A CA 1
ATOM 2348 C C . MET A 1 313 ? 16.551 9.974 -0.752 1.00 93.81 313 MET A C 1
ATOM 2350 O O . MET A 1 313 ? 16.986 9.086 -0.026 1.00 93.81 313 MET A O 1
ATOM 2354 N N . ILE A 1 314 ? 15.313 9.964 -1.236 1.00 93.81 314 ILE A N 1
ATOM 2355 C CA . ILE A 1 314 ? 14.345 8.895 -0.978 1.00 93.81 314 ILE A CA 1
ATOM 2356 C C . ILE A 1 314 ? 13.863 8.266 -2.280 1.00 93.81 314 ILE A C 1
ATOM 2358 O O . ILE A 1 314 ? 14.056 8.813 -3.374 1.00 93.81 314 ILE A O 1
ATOM 2362 N N . ARG A 1 315 ? 13.195 7.116 -2.163 1.00 92.62 315 ARG A N 1
ATOM 2363 C CA . ARG A 1 315 ? 12.503 6.460 -3.274 1.00 92.62 315 ARG A CA 1
ATOM 2364 C C . ARG A 1 315 ? 11.000 6.742 -3.209 1.00 92.62 315 ARG A C 1
ATOM 2366 O O . ARG A 1 315 ? 10.338 6.338 -2.259 1.00 92.62 315 ARG A O 1
ATOM 2373 N N . VAL A 1 316 ? 10.446 7.409 -4.228 1.00 86.94 316 VAL A N 1
ATOM 2374 C CA . VAL A 1 316 ? 9.010 7.762 -4.266 1.00 86.94 316 VAL A CA 1
ATOM 2375 C C . VAL A 1 316 ? 8.188 6.629 -4.880 1.00 86.94 316 VAL A C 1
ATOM 2377 O O . VAL A 1 316 ? 7.640 5.803 -4.157 1.00 86.94 316 VAL A O 1
ATOM 2380 N N . ALA A 1 317 ? 8.077 6.587 -6.208 1.00 84.06 317 ALA A N 1
ATOM 2381 C CA . ALA A 1 317 ? 7.383 5.544 -6.960 1.00 84.06 317 ALA A CA 1
ATOM 2382 C C . ALA A 1 317 ? 7.851 5.592 -8.422 1.00 84.06 317 ALA A C 1
ATOM 2384 O O . ALA A 1 317 ? 7.323 6.343 -9.239 1.00 84.06 317 ALA A O 1
ATOM 2385 N N . GLY A 1 318 ? 8.899 4.837 -8.741 1.00 83.56 318 GLY A N 1
ATOM 2386 C CA . GLY A 1 318 ? 9.530 4.820 -10.064 1.00 83.56 318 GLY A CA 1
ATOM 2387 C C . GLY A 1 318 ? 10.720 5.774 -10.210 1.00 83.56 318 GLY A C 1
ATOM 2388 O O . GLY A 1 318 ? 11.478 5.645 -11.167 1.00 83.56 318 GLY A O 1
ATOM 2389 N N . TYR A 1 319 ? 10.948 6.677 -9.250 1.00 89.12 319 TYR A N 1
ATOM 2390 C CA . TYR A 1 319 ? 12.043 7.651 -9.271 1.00 89.12 319 TYR A CA 1
ATOM 2391 C C . TYR A 1 319 ? 12.546 7.980 -7.858 1.00 89.12 319 TYR A C 1
ATOM 2393 O O . TYR A 1 319 ? 11.895 7.647 -6.862 1.00 89.12 319 TYR A O 1
ATOM 2401 N N . SER A 1 320 ? 13.710 8.626 -7.790 1.00 92.38 320 SER A N 1
ATOM 2402 C CA . SER A 1 320 ? 14.295 9.136 -6.549 1.00 92.38 320 SER A CA 1
ATOM 2403 C C . SER A 1 320 ? 14.251 10.663 -6.529 1.00 92.38 320 SER A C 1
ATOM 2405 O O . SER A 1 320 ? 14.343 11.296 -7.582 1.00 92.38 320 SER A O 1
ATOM 2407 N N . ALA A 1 321 ? 14.102 11.251 -5.345 1.00 93.56 321 ALA A N 1
ATOM 2408 C CA . ALA A 1 321 ? 14.033 12.699 -5.162 1.00 93.56 321 ALA A CA 1
ATOM 2409 C C . ALA A 1 321 ? 14.647 13.116 -3.826 1.00 93.56 321 ALA A C 1
ATOM 2411 O O . ALA A 1 321 ? 14.725 12.309 -2.899 1.00 93.56 321 ALA A O 1
ATOM 2412 N N . TYR A 1 322 ? 15.034 14.386 -3.723 1.00 95.50 322 TYR A N 1
ATOM 2413 C CA . TYR A 1 322 ? 15.435 14.984 -2.454 1.00 95.50 322 TYR A CA 1
ATOM 2414 C C . TYR A 1 322 ? 14.213 15.136 -1.554 1.00 95.50 322 TYR A C 1
ATOM 2416 O O . TYR A 1 322 ? 13.269 15.852 -1.900 1.00 95.50 322 TYR A O 1
ATOM 2424 N N . PHE A 1 323 ? 14.235 14.480 -0.398 1.00 95.50 323 PHE A N 1
ATOM 2425 C CA . PHE A 1 323 ? 13.105 14.411 0.524 1.00 95.50 323 PHE A CA 1
ATOM 2426 C C . PHE A 1 323 ? 12.577 15.800 0.892 1.00 95.50 323 PHE A C 1
ATOM 2428 O O . PHE A 1 323 ? 11.381 16.066 0.794 1.00 95.50 323 PHE A O 1
ATOM 2435 N N . VAL A 1 324 ? 13.481 16.727 1.212 1.00 95.06 324 VAL A N 1
ATOM 2436 C CA . VAL A 1 324 ? 13.140 18.086 1.661 1.00 95.06 324 VAL A CA 1
ATOM 2437 C C . VAL A 1 324 ? 12.516 18.959 0.564 1.00 95.06 324 VAL A C 1
ATOM 2439 O O . VAL A 1 324 ? 11.896 19.974 0.870 1.00 95.06 324 VAL A O 1
ATOM 2442 N N . THR A 1 325 ? 12.635 18.559 -0.707 1.00 93.38 325 THR A N 1
ATOM 2443 C CA . THR A 1 325 ? 12.025 19.265 -1.853 1.00 93.38 325 THR A CA 1
ATOM 2444 C C . THR A 1 325 ? 10.602 18.801 -2.157 1.00 93.38 325 THR A C 1
ATOM 2446 O O . THR A 1 325 ? 9.897 19.432 -2.944 1.00 93.38 325 THR A O 1
ATOM 2449 N N . LEU A 1 326 ? 10.164 17.700 -1.542 1.00 92.69 326 LEU A N 1
ATOM 2450 C CA . LEU A 1 326 ? 8.804 17.200 -1.686 1.00 92.69 326 LEU A CA 1
ATOM 2451 C C . LEU A 1 326 ? 7.804 18.105 -0.959 1.00 92.69 326 LEU A C 1
ATOM 2453 O O . LEU A 1 326 ? 8.139 18.762 0.029 1.00 92.69 326 LEU A O 1
ATOM 2457 N N . SER A 1 327 ? 6.548 18.092 -1.415 1.00 91.44 327 SER A N 1
ATOM 2458 C CA . SER A 1 327 ? 5.457 18.748 -0.690 1.00 91.44 327 SER A CA 1
ATOM 2459 C C . SER A 1 327 ? 5.264 18.119 0.697 1.00 91.44 327 SER A C 1
ATOM 2461 O O . SER A 1 327 ? 5.540 16.925 0.857 1.00 91.44 327 SER A O 1
ATOM 2463 N N . PRO A 1 328 ? 4.735 18.864 1.689 1.00 90.94 328 PRO A N 1
ATOM 2464 C CA . PRO A 1 328 ? 4.465 18.316 3.019 1.00 90.94 328 PRO A CA 1
ATOM 2465 C C . PRO A 1 328 ? 3.625 17.036 2.972 1.00 90.94 328 PRO A C 1
ATOM 2467 O O . PRO A 1 328 ? 3.968 16.055 3.613 1.00 90.94 328 PRO A O 1
ATOM 2470 N N . GLN A 1 329 ? 2.594 16.996 2.122 1.00 87.62 329 GLN A N 1
ATOM 2471 C CA . GLN A 1 329 ? 1.730 15.823 1.964 1.00 87.62 329 GLN A CA 1
ATOM 2472 C C . GLN A 1 329 ? 2.496 14.594 1.464 1.00 87.62 329 GLN A C 1
ATOM 2474 O O . GLN A 1 329 ? 2.244 13.485 1.922 1.00 87.62 329 GLN A O 1
ATOM 2479 N N . MET A 1 330 ? 3.435 14.779 0.531 1.00 90.75 330 MET A N 1
ATOM 2480 C CA . MET A 1 330 ? 4.255 13.679 0.028 1.00 90.75 330 MET A CA 1
ATOM 2481 C C . MET A 1 330 ? 5.278 13.230 1.075 1.00 90.75 330 MET A C 1
ATOM 2483 O O . MET A 1 330 ? 5.503 12.037 1.219 1.00 90.75 330 MET A O 1
ATOM 2487 N N . ARG A 1 331 ? 5.867 14.150 1.852 1.00 93.81 331 ARG A N 1
ATOM 2488 C CA . ARG A 1 331 ? 6.742 13.770 2.973 1.00 93.81 331 ARG A CA 1
ATOM 2489 C C . ARG A 1 331 ? 5.981 12.978 4.032 1.00 93.81 331 ARG A C 1
ATOM 2491 O O . ARG A 1 331 ? 6.484 11.950 4.467 1.00 93.81 331 ARG A O 1
ATOM 2498 N N . SER A 1 332 ? 4.760 13.393 4.377 1.00 92.06 332 SER A N 1
ATOM 2499 C CA . SER A 1 332 ? 3.887 12.641 5.284 1.00 92.06 332 SER A CA 1
ATOM 2500 C C . SER A 1 332 ? 3.539 11.253 4.738 1.00 92.06 332 SER A C 1
ATOM 2502 O O . SER A 1 332 ? 3.577 10.295 5.499 1.00 92.06 332 SER A O 1
ATOM 2504 N N . GLU A 1 333 ? 3.252 11.113 3.436 1.00 91.75 333 GLU A N 1
ATOM 2505 C CA . GLU A 1 333 ? 3.016 9.801 2.808 1.00 91.75 333 GLU A CA 1
ATOM 2506 C C . GLU A 1 333 ? 4.255 8.903 2.890 1.00 91.75 333 GLU A C 1
ATOM 2508 O O . GLU A 1 333 ? 4.142 7.763 3.329 1.00 91.75 333 GLU A O 1
ATOM 2513 N N . ILE A 1 334 ? 5.437 9.426 2.545 1.00 93.25 334 ILE A N 1
ATOM 2514 C CA . ILE A 1 334 ? 6.703 8.684 2.615 1.00 93.25 334 ILE A CA 1
ATOM 2515 C C . ILE A 1 334 ? 7.009 8.254 4.050 1.00 93.25 334 ILE A C 1
ATOM 2517 O O . ILE A 1 334 ? 7.405 7.110 4.259 1.00 93.25 334 ILE A O 1
ATOM 2521 N N . ILE A 1 335 ? 6.806 9.148 5.024 1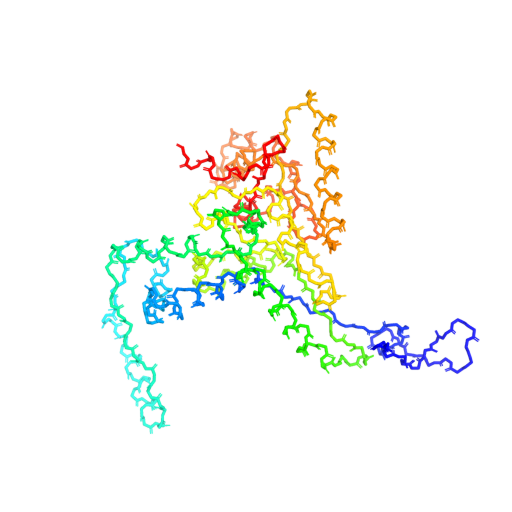.00 94.12 335 ILE A N 1
ATOM 2522 C CA . ILE A 1 335 ? 6.973 8.834 6.445 1.00 94.12 335 ILE A CA 1
ATOM 2523 C C . ILE A 1 335 ? 5.988 7.753 6.866 1.00 94.12 335 ILE A C 1
ATOM 2525 O O . ILE A 1 335 ? 6.395 6.885 7.615 1.00 94.12 335 ILE A O 1
ATOM 2529 N N . ALA A 1 336 ? 4.730 7.785 6.419 1.00 92.75 336 ALA A N 1
ATOM 2530 C CA . ALA A 1 336 ? 3.689 6.851 6.851 1.00 92.75 336 ALA A CA 1
ATOM 2531 C C . ALA A 1 336 ? 3.849 5.423 6.300 1.00 92.75 336 ALA A C 1
ATOM 2533 O O . ALA A 1 336 ? 3.254 4.498 6.848 1.00 92.75 336 ALA A O 1
ATOM 2534 N N . ARG A 1 337 ? 4.615 5.223 5.220 1.00 93.25 337 ARG A N 1
ATOM 2535 C CA . ARG A 1 337 ? 4.856 3.883 4.659 1.00 93.25 337 ARG A CA 1
ATOM 2536 C C . ARG A 1 337 ? 5.473 2.962 5.701 1.00 93.25 337 ARG A C 1
ATOM 2538 O O . ARG A 1 337 ? 6.409 3.369 6.380 1.00 93.25 337 ARG A O 1
ATOM 2545 N N . ALA A 1 338 ? 5.021 1.709 5.714 1.00 94.56 338 ALA A N 1
ATOM 2546 C CA . ALA A 1 338 ? 5.606 0.664 6.543 1.00 94.56 338 ALA A CA 1
ATOM 2547 C C . ALA A 1 338 ? 7.134 0.642 6.393 1.00 94.56 338 ALA A C 1
ATOM 2549 O O . ALA A 1 338 ? 7.652 0.601 5.268 1.00 94.56 338 ALA A O 1
ATOM 2550 N N . ASN A 1 339 ? 7.841 0.690 7.520 1.00 95.25 339 ASN A N 1
ATOM 2551 C CA . ASN A 1 339 ? 9.299 0.658 7.560 1.00 95.25 339 ASN A CA 1
ATOM 2552 C C . ASN A 1 339 ? 9.751 -0.491 8.456 1.00 95.25 339 ASN A C 1
ATOM 2554 O O . ASN A 1 339 ? 9.411 -0.524 9.632 1.00 95.25 339 ASN A O 1
ATOM 2558 N N . PHE A 1 340 ? 10.492 -1.448 7.902 1.00 96.38 340 PHE A N 1
ATOM 2559 C CA . PHE A 1 340 ? 10.855 -2.662 8.625 1.00 96.38 340 PHE A CA 1
ATOM 2560 C C . PHE A 1 340 ? 12.299 -2.603 9.115 1.00 96.38 340 PHE A C 1
ATOM 2562 O O . PHE A 1 340 ? 13.224 -2.346 8.340 1.00 96.38 340 PHE A O 1
ATOM 2569 N N . ALA A 1 341 ? 12.513 -2.903 10.395 1.00 95.38 341 ALA A N 1
ATOM 2570 C CA . ALA A 1 341 ? 13.859 -3.088 10.925 1.00 95.38 341 ALA A CA 1
ATOM 2571 C C . ALA A 1 341 ? 14.484 -4.345 10.304 1.00 95.38 341 ALA A C 1
ATOM 2573 O O . ALA A 1 341 ? 13.904 -5.423 10.405 1.00 95.38 341 ALA A O 1
ATOM 2574 N N . LEU A 1 342 ? 15.667 -4.250 9.691 1.00 94.38 342 LEU A N 1
ATOM 2575 C CA . LEU A 1 342 ? 16.318 -5.422 9.087 1.00 94.38 342 LEU A CA 1
ATOM 2576 C C . LEU A 1 342 ? 16.645 -6.512 10.114 1.00 94.38 342 LEU A C 1
ATOM 2578 O O . LEU A 1 342 ? 16.513 -7.691 9.799 1.00 94.38 342 LEU A O 1
ATOM 2582 N N . GLU A 1 343 ? 17.022 -6.119 11.333 1.00 93.00 343 GLU A N 1
ATOM 2583 C CA . GLU A 1 343 ? 17.382 -7.034 12.422 1.00 93.00 343 GLU A CA 1
ATOM 2584 C C . GLU A 1 343 ? 16.245 -7.988 12.803 1.00 93.00 343 GLU A C 1
ATOM 2586 O O . GLU A 1 343 ? 16.455 -9.193 12.926 1.00 93.00 343 GLU A O 1
ATOM 2591 N N . THR A 1 344 ? 15.046 -7.443 13.005 1.00 94.50 344 THR A N 1
ATOM 2592 C CA . THR A 1 344 ? 13.900 -8.189 13.542 1.00 94.50 344 THR A CA 1
ATOM 2593 C C . THR A 1 344 ? 12.863 -8.518 12.475 1.00 94.50 344 THR A C 1
ATOM 2595 O O . THR A 1 344 ? 12.047 -9.414 12.663 1.00 94.50 344 THR A O 1
ATOM 2598 N N . GLY A 1 345 ? 12.868 -7.787 11.359 1.00 95.06 345 GLY A N 1
ATOM 2599 C CA . GLY A 1 345 ? 11.822 -7.804 10.345 1.00 95.06 345 GLY A CA 1
ATOM 2600 C C . GLY A 1 345 ? 10.528 -7.110 10.773 1.00 95.06 345 GLY A C 1
ATOM 2601 O O . GLY A 1 345 ? 9.578 -7.142 10.004 1.00 95.06 345 GLY A O 1
ATOM 2602 N N . VAL A 1 346 ? 10.453 -6.507 11.962 1.00 95.56 346 VAL A N 1
ATOM 2603 C CA . VAL A 1 346 ? 9.218 -5.913 12.504 1.00 95.56 346 VAL A CA 1
ATOM 2604 C C . VAL A 1 346 ? 8.981 -4.514 11.922 1.00 95.56 346 VAL A C 1
ATOM 2606 O O . VAL A 1 346 ? 9.922 -3.729 11.778 1.00 95.56 346 VAL A O 1
ATOM 2609 N N . GLU A 1 347 ? 7.724 -4.208 11.598 1.00 94.44 347 GLU A N 1
ATOM 2610 C CA . GLU A 1 347 ? 7.253 -2.875 11.198 1.00 94.44 347 GLU A CA 1
ATOM 2611 C C . GLU A 1 347 ? 7.429 -1.853 12.343 1.00 94.44 347 GLU A C 1
ATOM 2613 O O . GLU A 1 347 ? 7.007 -2.082 13.476 1.00 94.44 347 GLU A O 1
ATOM 2618 N N . GLN A 1 348 ? 8.084 -0.726 12.068 1.00 91.06 348 GLN A N 1
ATOM 2619 C CA . GLN A 1 348 ? 8.577 0.194 13.091 1.00 91.06 348 GLN A CA 1
ATOM 2620 C C . GLN A 1 348 ? 7.578 1.277 13.512 1.00 91.06 348 GLN A C 1
ATOM 2622 O O . GLN A 1 348 ? 7.733 1.815 14.608 1.00 91.06 348 GLN A O 1
ATOM 2627 N N . HIS A 1 349 ? 6.544 1.605 12.732 1.00 86.50 349 HIS A N 1
ATOM 2628 C CA . HIS A 1 349 ? 5.517 2.566 13.163 1.00 86.50 349 HIS A CA 1
ATOM 2629 C C . HIS A 1 349 ? 4.734 2.076 14.377 1.00 86.50 349 HIS A C 1
ATOM 2631 O O . HIS A 1 349 ? 4.381 2.882 15.243 1.00 86.50 349 HIS A O 1
ATOM 2637 N N . THR A 1 350 ? 4.530 0.762 14.484 1.00 64.38 350 THR A N 1
ATOM 2638 C CA . THR A 1 350 ? 3.937 0.144 15.683 1.00 64.38 350 THR A CA 1
ATOM 2639 C C . THR A 1 350 ? 4.782 0.336 16.949 1.00 64.38 350 THR A C 1
ATOM 2641 O O . THR A 1 350 ? 4.238 0.334 18.050 1.00 64.38 350 THR A O 1
ATOM 2644 N N . LEU A 1 351 ? 6.094 0.574 16.813 1.00 53.91 351 LEU A N 1
ATOM 2645 C CA . LEU A 1 351 ? 7.018 0.804 17.931 1.00 53.91 351 LEU A CA 1
ATOM 2646 C C . LEU A 1 351 ? 7.122 2.283 18.332 1.00 53.91 351 LEU A C 1
ATOM 2648 O O . LEU A 1 351 ? 7.523 2.583 19.449 1.00 53.91 351 LEU A O 1
ATOM 2652 N N . VAL A 1 352 ? 6.773 3.212 17.434 1.00 44.97 352 VAL A N 1
ATOM 2653 C CA . VAL A 1 352 ? 6.827 4.669 17.683 1.00 44.97 352 VAL A CA 1
ATOM 2654 C C . VAL A 1 352 ? 5.569 5.176 18.410 1.00 44.97 352 VAL A C 1
ATOM 2656 O O . VAL A 1 352 ? 5.543 6.298 18.911 1.00 44.97 352 VAL A O 1
ATOM 2659 N N . THR A 1 353 ? 4.516 4.357 18.473 1.00 36.53 353 THR A N 1
ATOM 2660 C CA . THR A 1 353 ? 3.235 4.676 19.129 1.00 36.53 353 THR A CA 1
ATOM 2661 C C . THR A 1 353 ? 3.075 4.074 20.534 1.00 36.53 353 THR A C 1
ATOM 2663 O O . THR A 1 353 ? 2.027 4.281 21.150 1.00 36.53 353 THR A O 1
ATOM 2666 N N . MET A 1 354 ? 4.104 3.391 21.058 1.00 26.66 354 MET A N 1
ATOM 2667 C CA . MET A 1 354 ? 4.221 2.947 22.461 1.00 26.66 354 MET A CA 1
ATOM 2668 C C . MET A 1 354 ? 5.132 3.871 23.272 1.00 26.66 354 MET A C 1
ATOM 2670 O O . MET A 1 354 ? 4.864 4.026 24.484 1.00 26.66 354 MET A O 1
#

pLDDT: mean 88.22, std 14.91, range [26.66, 98.75]

Foldseek 3Di:
DQFDQDVEPDPPDDPQDPDDVVQQRDRGDEAEDEDAQLQLVLLLVLLCCCCDVVPVDHPLLLVQCLVVLLDLQWGDQDPPDPPVNVVVVVVVVVVPDDDPCPPRDTTHSVNSVVLLVCLQLGQGQLQAAQPDDVGDAGNVSSLVSLVVVLVVVQVVQQVDADSSRHGYAYAFAAQCNQQVVQLVDADGSSSRHRSAGRDGWLQHDFSHYTSVRHFGFLLRRLLSSLSNDCSSHVVYIEYEAAEEEDDPVCVVVLVVLVVVSVCSNVVSRNDDYDYWHDDLVVLVQLLVLLVQCPDDPRDPVSVVSNVVQQQPWGDQTPDIDRLSPDDSSSSVRRSRGFYAYSVGRGGCVVVVVD

Organism: NCBI:txid1748243

Radius of gyration: 24.06 Å; chains: 1; bounding box: 71×61×71 Å

Secondary structure (DSSP, 8-state):
------S---TT-SS-----TTTT-SSS-EEEEE---HHHHHHHHHHIIIIIITTSS-HHHHHHHHHTTT-TT-B-------HHHHHHHHHHHHTT-----PPPPPB-HHHHHHHHHHHHHS--TTS----STT-S---HHHHHHHHHHHHHHHHHHHT-B-TTSPEEEEEB--TTHHHHHHHT----TTSPPTTPPPPPTTPPPTT-B-TTSPBPBHHHHHHHHHTS-GGG-TT-B-EEEEEE---GGGHHHHHHHHHHHHHHHHHTT---EEEEE--HHHHHHHHHHHHHHTSTT--HHHHHHHGGGTT-EEE-SSSEEEGGGS-HHHHHHHHHS-EEETTT-BBSHHHHT-